Protein 3C38 (pdb70)

Structure (mmCIF, N/CA/C/O back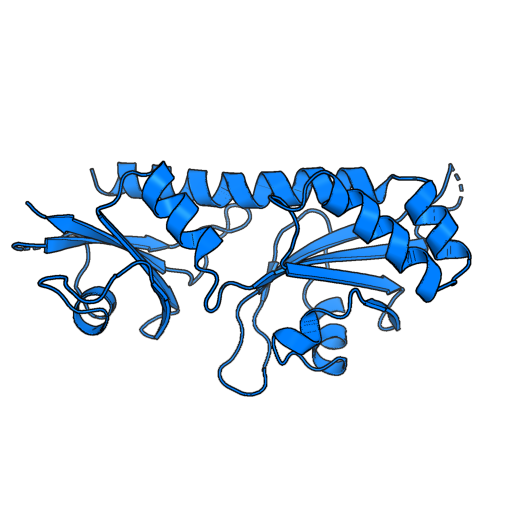bone):
data_3C38
#
_entry.id   3C38
#
_cell.length_a   55.656
_cell.length_b   55.656
_cell.length_c   161.415
_cell.angle_alpha   90.00
_cell.angle_beta   90.00
_cell.angle_gamma   90.00
#
_symmetry.space_group_name_H-M   'P 41 21 2'
#
loop_
_entity.id
_entity.type
_entity.pdbx_description
1 polymer 'Autoinducer 2 sensor kinase/phosphatase luxQ'
2 water water
#
loop_
_atom_site.group_PDB
_atom_site.id
_atom_site.type_symbol
_atom_site.label_atom_id
_atom_site.label_alt_id
_atom_site.label_comp_id
_atom_site.label_asym_id
_atom_site.label_entity_id
_atom_site.label_seq_id
_atom_site.pdbx_PDB_ins_code
_atom_site.Cartn_x
_atom_site.Cartn_y
_atom_site.Cartn_z
_atom_site.occupancy
_atom_site.B_iso_or_equiv
_atom_site.auth_seq_id
_atom_site.auth_comp_id
_atom_site.auth_asym_id
_atom_site.auth_atom_id
_atom_site.pdbx_PDB_model_num
ATOM 1 N N . THR A 1 21 ? -7.766 20.066 -6.297 1.00 71.11 52 THR A N 1
ATOM 2 C CA . THR A 1 21 ? -6.760 20.720 -7.177 1.00 70.86 52 THR A CA 1
ATOM 3 C C . THR A 1 21 ? -6.024 19.718 -8.060 1.00 70.74 52 THR A C 1
ATOM 4 O O . THR A 1 21 ? -5.758 18.583 -7.659 1.00 69.06 52 THR A O 1
ATOM 8 N N . SER A 1 22 ? -5.704 20.162 -9.270 1.00 71.24 53 SER A N 1
ATOM 9 C CA . SER A 1 22 ? -4.995 19.356 -10.253 1.00 71.73 53 SER A CA 1
ATOM 10 C C . SER A 1 22 ? -3.929 18.456 -9.634 1.00 71.79 53 SER A C 1
ATOM 11 O O . SER A 1 22 ? -4.111 17.244 -9.513 1.00 72.34 53 SER A O 1
ATOM 14 N N . VAL A 1 23 ? -2.815 19.066 -9.248 1.00 71.34 54 VAL A N 1
ATOM 15 C CA . VAL A 1 23 ? -1.695 18.344 -8.658 1.00 70.81 54 VAL A CA 1
ATOM 16 C C . VAL A 1 23 ? -2.107 17.461 -7.473 1.00 69.66 54 VAL A C 1
ATOM 17 O O . VAL A 1 23 ? -1.453 16.461 -7.175 1.00 69.57 54 VAL A O 1
ATOM 21 N N . GLN A 1 24 ? -3.199 17.818 -6.810 1.00 67.94 55 GLN A N 1
ATOM 22 C CA . GLN A 1 24 ? -3.654 17.046 -5.663 1.00 66.38 55 GLN A CA 1
ATOM 23 C C . GLN A 1 24 ? -4.354 15.733 -6.032 1.00 63.39 55 GLN A C 1
ATOM 24 O O . GLN A 1 24 ? -4.151 14.716 -5.361 1.00 62.85 55 GLN A O 1
ATOM 30 N N . THR A 1 25 ? -5.179 15.743 -7.079 1.00 59.30 56 THR A N 1
ATOM 31 C CA . THR A 1 25 ? -5.853 14.511 -7.486 1.00 54.86 56 THR A CA 1
ATOM 32 C C . THR A 1 25 ? -4.798 13.670 -8.194 1.00 51.81 56 THR A C 1
ATOM 33 O O . THR A 1 25 ? -4.751 12.450 -8.056 1.00 49.84 56 THR A O 1
ATOM 37 N N . SER A 1 26 ? -3.951 14.354 -8.954 1.00 50.35 57 SER A N 1
ATOM 38 C CA . SER A 1 26 ? -2.876 13.716 -9.702 1.00 49.71 57 SER A CA 1
ATOM 39 C C . SER A 1 26 ? -2.000 12.982 -8.690 1.00 48.25 57 SER A C 1
ATOM 40 O O . SER A 1 26 ? -1.591 11.837 -8.903 1.00 48.27 57 SER A O 1
ATOM 43 N N . SER A 1 27 ? -1.733 13.657 -7.577 1.00 46.53 58 SER A N 1
ATOM 44 C CA . SER A 1 27 ? -0.916 13.103 -6.507 1.00 45.06 58 SER A CA 1
ATOM 45 C C . SER A 1 27 ? -1.595 11.864 -5.943 1.00 42.35 58 SER A C 1
ATOM 46 O O . SER A 1 27 ? -0.953 10.834 -5.720 1.00 41.35 58 SER A O 1
ATOM 49 N N . LEU A 1 28 ? -2.898 11.981 -5.714 1.00 37.78 59 LEU A N 1
ATOM 50 C CA . LEU A 1 28 ? -3.684 10.887 -5.183 1.00 35.92 59 LEU A CA 1
ATOM 51 C C . LEU A 1 28 ? -3.738 9.720 -6.174 1.00 34.47 59 LEU A C 1
ATOM 52 O O . LEU A 1 28 ? -3.554 8.559 -5.797 1.00 34.02 59 LEU A O 1
ATOM 57 N N . ILE A 1 29 ? -3.981 10.031 -7.443 1.00 33.47 60 ILE A N 1
ATOM 58 C CA . ILE A 1 29 ? -4.057 8.998 -8.470 1.00 32.44 60 ILE A CA 1
ATOM 59 C C . ILE A 1 29 ? -2.777 8.170 -8.493 1.00 32.67 60 ILE A C 1
ATOM 60 O O . ILE A 1 29 ? -2.815 6.928 -8.558 1.00 29.49 60 ILE A O 1
ATOM 65 N N . GLN A 1 30 ? -1.649 8.870 -8.410 1.00 33.82 61 GLN A N 1
ATOM 66 C CA . GLN A 1 30 ? -0.338 8.236 -8.405 1.00 34.52 61 GLN A CA 1
ATOM 67 C C . GLN A 1 30 ? -0.176 7.315 -7.199 1.00 35.14 61 GLN A C 1
ATOM 68 O O . GLN A 1 30 ? 0.383 6.221 -7.321 1.00 34.69 61 GLN A O 1
ATOM 74 N N . SER A 1 31 ? -0.665 7.755 -6.042 1.00 33.99 62 SER A N 1
ATOM 75 C CA . SER A 1 31 ? -0.537 6.950 -4.828 1.00 36.63 62 SER A CA 1
ATOM 76 C C . SER A 1 31 ? -1.415 5.714 -4.916 1.00 34.31 62 SER A C 1
ATOM 77 O O . SER A 1 31 ? -1.022 4.628 -4.480 1.00 34.02 62 SER A O 1
ATOM 80 N N . LEU A 1 32 ? -2.609 5.883 -5.475 1.00 34.01 63 LEU A N 1
ATOM 81 C CA . LEU A 1 32 ? -3.504 4.757 -5.633 1.00 31.34 63 LEU A CA 1
ATOM 82 C C . LEU A 1 32 ? -2.827 3.756 -6.568 1.00 29.71 63 LEU A C 1
ATOM 83 O O . LEU A 1 32 ? -2.853 2.551 -6.317 1.00 30.39 63 LEU A O 1
ATOM 88 N N . PHE A 1 33 ? -2.182 4.257 -7.617 1.00 30.40 64 PHE A N 1
ATOM 89 C CA . PHE A 1 33 ? -1.456 3.401 -8.561 1.00 28.82 64 PHE A CA 1
ATOM 90 C C . PHE A 1 33 ? -0.317 2.696 -7.806 1.00 29.14 64 PHE A C 1
ATOM 91 O O . PHE A 1 33 ? -0.188 1.471 -7.854 1.00 29.06 64 PHE A O 1
ATOM 99 N N . ASP A 1 34 ? 0.500 3.471 -7.101 1.00 30.93 65 ASP A N 1
ATOM 100 C CA . ASP A 1 34 ? 1.608 2.909 -6.320 1.00 31.88 65 ASP A CA 1
ATOM 101 C C . ASP A 1 34 ? 1.096 1.830 -5.375 1.00 31.16 65 ASP A C 1
ATOM 102 O O . ASP A 1 34 ? 1.709 0.771 -5.230 1.00 31.55 65 ASP A O 1
ATOM 107 N N . PHE A 1 35 ? -0.031 2.108 -4.732 1.00 30.77 66 PHE A N 1
ATOM 108 C CA . PHE A 1 35 ? -0.610 1.159 -3.795 1.00 31.08 66 PHE A CA 1
ATOM 109 C C . PHE A 1 35 ? -0.819 -0.231 -4.409 1.00 31.66 66 PHE A C 1
ATOM 110 O O . PHE A 1 35 ? -0.468 -1.245 -3.791 1.00 33.70 66 PHE A O 1
ATOM 118 N N . ARG A 1 36 ? -1.382 -0.293 -5.614 1.00 31.04 67 ARG A N 1
ATOM 119 C CA . ARG A 1 36 ? -1.606 -1.589 -6.251 1.00 31.96 67 ARG A CA 1
ATOM 120 C C . ARG A 1 36 ? -0.278 -2.303 -6.559 1.00 30.54 67 ARG A C 1
ATOM 121 O O . ARG A 1 36 ? -0.147 -3.510 -6.347 1.00 30.09 67 ARG A O 1
ATOM 129 N N . LEU A 1 37 ? 0.701 -1.559 -7.063 1.00 29.81 68 LEU A N 1
ATOM 130 C CA . LEU A 1 37 ? 2.007 -2.148 -7.374 1.00 32.96 68 LEU A CA 1
ATOM 131 C C . LEU A 1 37 ? 2.724 -2.653 -6.110 1.00 32.32 68 LEU A C 1
ATOM 132 O O . LEU A 1 37 ? 3.380 -3.705 -6.132 1.00 32.80 68 LEU A O 1
ATOM 137 N N . ALA A 1 38 ? 2.586 -1.905 -5.018 1.00 30.58 69 ALA A N 1
ATOM 138 C CA . ALA A 1 38 ? 3.178 -2.286 -3.743 1.00 30.85 69 ALA A CA 1
ATOM 139 C C . ALA A 1 38 ? 2.592 -3.625 -3.272 1.00 31.30 69 ALA A C 1
ATOM 140 O O . ALA A 1 38 ? 3.324 -4.520 -2.839 1.00 30.80 69 ALA A O 1
ATOM 142 N N . ALA A 1 39 ? 1.275 -3.767 -3.357 1.00 31.01 70 ALA A N 1
ATOM 143 C CA . ALA A 1 39 ? 0.637 -5.011 -2.939 1.00 32.33 70 ALA A CA 1
ATOM 144 C C . ALA A 1 39 ? 1.205 -6.205 -3.713 1.00 32.75 70 ALA A C 1
ATOM 145 O O . ALA A 1 39 ? 1.499 -7.249 -3.132 1.00 33.50 70 ALA A O 1
ATOM 147 N N . LEU A 1 40 ? 1.356 -6.055 -5.026 1.00 32.34 71 LEU A N 1
ATOM 148 C CA . LEU A 1 40 ? 1.878 -7.143 -5.841 1.00 31.83 71 LEU A CA 1
ATOM 149 C C . LEU A 1 40 ? 3.340 -7.431 -5.550 1.00 30.88 71 LEU A C 1
ATOM 150 O O . LEU A 1 40 ? 3.757 -8.584 -5.549 1.00 29.97 71 LEU A O 1
ATOM 155 N N . ARG A 1 41 ? 4.112 -6.379 -5.307 1.00 31.19 72 ARG A N 1
ATOM 156 C CA . ARG A 1 41 ? 5.527 -6.529 -5.000 1.00 33.32 72 ARG A CA 1
ATOM 157 C C . ARG A 1 41 ? 5.700 -7.313 -3.698 1.00 35.00 72 ARG A C 1
ATOM 158 O O . ARG A 1 41 ? 6.466 -8.291 -3.634 1.00 34.29 72 ARG A O 1
ATOM 166 N N . ILE A 1 42 ? 4.978 -6.876 -2.667 1.00 33.88 73 ILE A N 1
ATOM 167 C CA . ILE A 1 42 ? 5.024 -7.509 -1.355 1.00 34.15 73 ILE A CA 1
ATOM 168 C C . ILE A 1 42 ? 4.709 -9.001 -1.435 1.00 34.20 73 ILE A C 1
ATOM 169 O O . ILE A 1 42 ? 5.471 -9.829 -0.938 1.00 35.29 73 ILE A O 1
ATOM 174 N N . HIS A 1 43 ? 3.590 -9.349 -2.056 1.00 34.01 74 HIS A N 1
ATOM 175 C CA . HIS A 1 43 ? 3.234 -10.752 -2.189 1.00 35.68 74 HIS A CA 1
ATOM 176 C C . HIS A 1 43 ? 4.260 -11.505 -3.030 1.00 34.76 74 HIS A C 1
ATOM 177 O O . HIS A 1 43 ? 4.619 -12.633 -2.709 1.00 33.76 74 HIS A O 1
ATOM 184 N N . GLN A 1 44 ? 4.735 -10.874 -4.098 1.00 34.15 75 GLN A N 1
ATOM 185 C CA . GLN A 1 44 ? 5.734 -11.493 -4.962 1.00 35.61 75 GLN A CA 1
ATOM 186 C C . GLN A 1 44 ? 6.999 -11.853 -4.177 1.00 34.87 75 GLN A C 1
ATOM 187 O O . GLN A 1 44 ? 7.415 -13.017 -4.158 1.00 32.30 75 GLN A O 1
ATOM 193 N N . ASP A 1 45 ? 7.597 -10.853 -3.533 1.00 34.45 76 ASP A N 1
ATOM 194 C CA . ASP A 1 45 ? 8.824 -11.050 -2.762 1.00 37.40 76 ASP A CA 1
ATOM 195 C C . ASP A 1 45 ? 8.687 -12.018 -1.591 1.00 39.32 76 ASP A C 1
ATOM 196 O O . ASP A 1 45 ? 9.653 -12.677 -1.189 1.00 39.49 76 ASP A O 1
ATOM 201 N N . SER A 1 46 ? 7.480 -12.102 -1.053 1.00 41.86 77 SER A N 1
ATOM 202 C CA . SER A 1 46 ? 7.199 -12.991 0.059 1.00 43.85 77 SER A CA 1
ATOM 203 C C . SER A 1 46 ? 7.073 -14.423 -0.456 1.00 44.20 77 SER A C 1
ATOM 204 O O . SER A 1 46 ? 7.545 -15.372 0.171 1.00 45.01 77 SER A O 1
ATOM 207 N N . THR A 1 47 ? 6.437 -14.577 -1.608 1.00 44.75 78 THR A N 1
ATOM 208 C CA . THR A 1 47 ? 6.262 -15.894 -2.195 1.00 44.77 78 THR A CA 1
ATOM 209 C C . THR A 1 47 ? 7.577 -16.397 -2.780 1.00 45.64 78 THR A C 1
ATOM 210 O O . THR A 1 47 ? 7.791 -17.600 -2.906 1.00 45.79 78 THR A O 1
ATOM 214 N N . ALA A 1 48 ? 8.459 -15.464 -3.125 1.00 46.05 79 ALA A N 1
ATOM 215 C CA . ALA A 1 48 ? 9.752 -15.805 -3.703 1.00 47.16 79 ALA A CA 1
ATOM 216 C C . ALA A 1 48 ? 10.613 -16.534 -2.678 1.00 49.84 79 ALA A C 1
ATOM 217 O O . ALA A 1 48 ? 11.604 -17.181 -3.033 1.00 49.07 79 ALA A O 1
ATOM 219 N N . LYS A 1 49 ? 10.227 -16.428 -1.408 1.00 51.36 80 LYS A N 1
ATOM 220 C CA . LYS A 1 49 ? 10.964 -17.067 -0.324 1.00 52.08 80 LYS A CA 1
ATOM 221 C C . LYS A 1 49 ? 10.224 -18.248 0.302 1.00 52.91 80 LYS A C 1
ATOM 222 O O . LYS A 1 49 ? 10.596 -18.724 1.372 1.00 54.32 80 LYS A O 1
ATOM 228 N N . ASN A 1 50 ? 9.185 -18.732 -0.363 1.00 53.75 81 ASN A N 1
ATOM 229 C CA . ASN A 1 50 ? 8.431 -19.847 0.181 1.00 56.82 81 ASN A CA 1
ATOM 230 C C . ASN A 1 50 ? 9.057 -21.177 -0.208 1.00 58.79 81 ASN A C 1
ATOM 231 O O . ASN A 1 50 ? 9.024 -21.568 -1.373 1.00 58.53 81 ASN A O 1
ATOM 236 N N . ALA A 1 51 ? 9.622 -21.869 0.778 1.00 60.62 82 ALA A N 1
ATOM 237 C CA . ALA A 1 51 ? 10.254 -23.163 0.555 1.00 61.51 82 ALA A CA 1
ATOM 238 C C . ALA A 1 51 ? 9.412 -24.018 -0.382 1.00 63.03 82 ALA A C 1
ATOM 239 O O . ALA A 1 51 ? 9.931 -24.597 -1.343 1.00 62.51 82 ALA A O 1
ATOM 241 N N . SER A 1 52 ? 8.113 -24.097 -0.101 1.00 64.38 83 SER A N 1
ATOM 242 C CA . SER A 1 52 ? 7.204 -24.878 -0.934 1.00 66.45 83 SER A CA 1
ATOM 243 C C . SER A 1 52 ? 7.473 -24.560 -2.401 1.00 67.20 83 SER A C 1
ATOM 244 O O . SER A 1 52 ? 7.695 -25.459 -3.211 1.00 68.37 83 SER A O 1
ATOM 247 N N . LEU A 1 53 ? 7.458 -23.274 -2.737 1.00 67.37 84 LEU A N 1
ATOM 248 C CA . LEU A 1 53 ? 7.713 -22.860 -4.107 1.00 67.70 84 LEU A CA 1
ATOM 249 C C . LEU A 1 53 ? 9.076 -23.359 -4.557 1.00 68.69 84 LEU A C 1
ATOM 250 O O . LEU A 1 53 ? 9.195 -24.012 -5.591 1.00 68.66 84 LEU A O 1
ATOM 255 N N . ILE A 1 54 ? 10.103 -23.056 -3.771 1.00 70.06 85 ILE A N 1
ATOM 256 C CA . ILE A 1 54 ? 11.458 -23.458 -4.114 1.00 71.66 85 ILE A CA 1
ATOM 257 C C . ILE A 1 54 ? 11.620 -24.955 -4.353 1.00 73.43 85 ILE A C 1
ATOM 258 O O . ILE A 1 54 ? 12.253 -25.358 -5.331 1.00 73.85 85 ILE A O 1
ATOM 263 N N . ASN A 1 55 ? 11.058 -25.790 -3.485 1.00 75.08 86 ASN A N 1
ATOM 264 C CA . ASN A 1 55 ? 11.216 -27.225 -3.690 1.00 77.25 86 ASN A CA 1
ATOM 265 C C . ASN A 1 55 ? 10.321 -27.727 -4.821 1.00 77.76 86 ASN A C 1
ATOM 266 O O . ASN A 1 55 ? 10.755 -28.531 -5.651 1.00 78.49 86 ASN A O 1
ATOM 271 N N . ALA A 1 56 ? 9.081 -27.250 -4.869 1.00 77.70 87 ALA A N 1
ATOM 272 C CA . ALA A 1 56 ? 8.169 -27.667 -5.928 1.00 77.76 87 ALA A CA 1
ATOM 273 C C . ALA A 1 56 ? 8.867 -27.393 -7.249 1.00 77.82 87 ALA A C 1
ATOM 274 O O . ALA A 1 56 ? 8.711 -28.136 -8.220 1.00 78.31 87 ALA A O 1
ATOM 276 N N . LEU A 1 57 ? 9.655 -26.322 -7.261 1.00 77.72 88 LEU A N 1
ATOM 277 C CA . LEU A 1 57 ? 10.396 -25.912 -8.442 1.00 77.77 88 LEU A CA 1
ATOM 278 C C . LEU A 1 57 ? 11.574 -26.828 -8.727 1.00 79.27 88 LEU A C 1
ATOM 279 O O . LEU A 1 57 ? 11.609 -27.478 -9.766 1.00 78.55 88 LEU A O 1
ATOM 284 N N . VAL A 1 58 ? 12.538 -26.868 -7.810 1.00 80.82 89 VAL A N 1
ATOM 285 C CA . VAL A 1 58 ? 13.728 -27.699 -7.983 1.00 82.82 89 VAL A CA 1
ATOM 286 C C . VAL A 1 58 ? 13.406 -29.076 -8.550 1.00 84.92 89 VAL A C 1
ATOM 287 O O . VAL A 1 58 ? 14.215 -29.663 -9.272 1.00 85.70 89 VAL A O 1
ATOM 291 N N . SER A 1 59 ? 12.227 -29.592 -8.211 1.00 86.61 90 SER A N 1
ATOM 292 C CA . SER A 1 59 ? 11.792 -30.897 -8.698 1.00 88.71 90 SER A CA 1
ATOM 293 C C . SER A 1 59 ? 11.538 -30.797 -10.186 1.00 90.31 90 SER A C 1
ATOM 294 O O . SER A 1 59 ? 11.274 -31.797 -10.855 1.00 90.33 90 SER A O 1
ATOM 297 N N . ARG A 1 60 ? 11.593 -29.575 -10.695 1.00 91.69 91 ARG A N 1
ATOM 298 C CA . ARG A 1 60 ? 11.367 -29.353 -12.104 1.00 92.72 91 ARG A CA 1
ATOM 299 C C . ARG A 1 60 ? 10.049 -30.018 -12.488 1.00 94.08 91 ARG A C 1
ATOM 300 O O . ARG A 1 60 ? 9.806 -30.312 -13.659 1.00 94.34 91 ARG A O 1
ATOM 308 N N . ASP A 1 61 ? 9.212 -30.275 -11.484 1.00 95.57 92 ASP A N 1
ATOM 309 C CA . ASP A 1 61 ? 7.910 -30.877 -11.717 1.00 97.17 92 ASP A CA 1
ATOM 310 C C . ASP A 1 61 ? 7.024 -29.700 -12.121 1.00 97.95 92 ASP A C 1
ATOM 311 O O . ASP A 1 61 ? 6.210 -29.207 -11.334 1.00 98.04 92 ASP A O 1
ATOM 316 N N . SER A 1 62 ? 7.248 -29.236 -13.352 1.00 98.16 93 SER A N 1
ATOM 317 C CA . SER A 1 62 ? 6.526 -28.121 -13.957 1.00 97.70 93 SER A CA 1
ATOM 318 C C . SER A 1 62 ? 5.077 -28.107 -13.511 1.00 97.09 93 SER A C 1
ATOM 319 O O . SER A 1 62 ? 4.546 -27.092 -13.059 1.00 97.25 93 SER A O 1
ATOM 322 N N . SER A 1 63 ? 4.449 -29.266 -13.630 1.00 95.86 94 SER A N 1
ATOM 323 C CA . SER A 1 63 ? 3.057 -29.415 -13.275 1.00 94.92 94 SER A CA 1
ATOM 324 C C . SER A 1 63 ? 2.742 -29.347 -11.783 1.00 94.42 94 SER A C 1
ATOM 325 O O . SER A 1 63 ? 1.583 -29.182 -11.412 1.00 94.28 94 SER A O 1
ATOM 328 N N . ARG A 1 64 ? 3.749 -29.467 -10.921 1.00 93.71 95 ARG A N 1
ATOM 329 C CA . ARG A 1 64 ? 3.487 -29.404 -9.484 1.00 93.17 95 ARG A CA 1
ATOM 330 C C . ARG A 1 64 ? 3.367 -27.956 -9.026 1.00 92.29 95 ARG A C 1
ATOM 331 O O . ARG A 1 64 ? 2.573 -27.633 -8.137 1.00 92.34 95 ARG A O 1
ATOM 339 N N . LEU A 1 65 ? 4.173 -27.094 -9.635 1.00 90.81 96 LEU A N 1
ATOM 340 C CA . LEU A 1 65 ? 4.171 -25.673 -9.322 1.00 89.17 96 LEU A CA 1
ATOM 341 C C . LEU A 1 65 ? 2.760 -25.113 -9.504 1.00 88.84 96 LEU A C 1
ATOM 342 O O . LEU A 1 65 ? 2.419 -24.066 -8.952 1.00 88.42 96 LEU A O 1
ATOM 347 N N . ASP A 1 66 ? 1.941 -25.820 -10.276 1.00 88.29 97 ASP A N 1
ATOM 348 C CA . ASP A 1 66 ? 0.580 -25.378 -10.531 1.00 87.58 97 ASP A CA 1
ATOM 349 C C . ASP A 1 66 ? -0.322 -25.295 -9.289 1.00 87.23 97 ASP A C 1
ATOM 350 O O . ASP A 1 66 ? -0.884 -24.228 -9.035 1.00 87.24 97 ASP A O 1
ATOM 355 N N . GLU A 1 67 ? -0.476 -26.369 -8.505 1.00 86.20 98 GLU A N 1
ATOM 356 C CA . GLU A 1 67 ? -1.345 -26.242 -7.326 1.00 85.63 98 GLU A CA 1
ATOM 357 C C . GLU A 1 67 ? -0.816 -25.188 -6.374 1.00 84.45 98 GLU A C 1
ATOM 358 O O . GLU A 1 67 ? -1.590 -24.512 -5.697 1.00 84.19 98 GLU A O 1
ATOM 364 N N . PHE A 1 68 ? 0.504 -25.058 -6.305 1.00 83.55 99 PHE A N 1
ATOM 365 C CA . PHE A 1 68 ? 1.098 -24.087 -5.399 1.00 82.31 99 PHE A CA 1
ATOM 366 C C . PHE A 1 68 ? 0.547 -22.678 -5.587 1.00 81.86 99 PHE A C 1
ATOM 367 O O . PHE A 1 68 ? -0.039 -22.110 -4.664 1.00 82.69 99 PHE A O 1
ATOM 375 N N . PHE A 1 69 ? 0.743 -22.110 -6.773 1.00 80.01 100 PHE A N 1
ATOM 376 C CA . PHE A 1 69 ? 0.262 -20.761 -7.044 1.00 78.96 100 PHE A CA 1
ATOM 377 C C . PHE A 1 69 ? -1.248 -20.679 -6.921 1.00 79.55 100 PHE A C 1
ATOM 378 O O . PHE A 1 69 ? -1.798 -19.628 -6.589 1.00 79.35 100 PHE A O 1
ATOM 386 N N . SER A 1 70 ? -1.917 -21.794 -7.181 1.00 80.38 101 SER A N 1
ATOM 387 C CA . SER A 1 70 ? -3.362 -21.830 -7.071 1.00 81.76 101 SER A CA 1
ATOM 388 C C . SER A 1 70 ? -3.705 -21.622 -5.597 1.00 82.94 101 SER A C 1
ATOM 389 O O . SER A 1 70 ? -4.718 -21.008 -5.261 1.00 82.58 101 SER A O 1
ATOM 392 N N . SER A 1 71 ? -2.839 -22.129 -4.723 1.00 84.42 102 SER A N 1
ATOM 393 C CA . SER A 1 71 ? -3.022 -22.000 -3.280 1.00 86.16 102 SER A CA 1
ATOM 394 C C . SER A 1 71 ? -2.769 -20.572 -2.813 1.00 87.22 102 SER A C 1
ATOM 395 O O . SER A 1 71 ? -3.489 -20.045 -1.964 1.00 87.11 102 SER A O 1
ATOM 398 N N . VAL A 1 72 ? -1.731 -19.955 -3.368 1.00 88.86 103 VAL A N 1
ATOM 399 C CA . VAL A 1 72 ? -1.370 -18.587 -3.020 1.00 90.05 103 VAL A CA 1
ATOM 400 C C . VAL A 1 72 ? -2.528 -17.651 -3.341 1.00 90.91 103 VAL A C 1
ATOM 401 O O . VAL A 1 72 ? -2.901 -16.801 -2.531 1.00 90.73 103 VAL A O 1
ATOM 405 N N . ASP A 1 73 ? -3.093 -17.814 -4.532 1.00 92.21 104 ASP A N 1
ATOM 406 C CA . ASP A 1 73 ? -4.207 -16.985 -4.964 1.00 93.57 104 ASP A CA 1
ATOM 407 C C . ASP A 1 73 ? -5.495 -17.438 -4.294 1.00 94.73 104 ASP A C 1
ATOM 408 O O . ASP A 1 73 ? -6.354 -16.622 -3.975 1.00 95.50 104 ASP A O 1
ATOM 413 N N . GLU A 1 74 ? -5.623 -18.744 -4.083 1.00 95.74 105 GLU A N 1
ATOM 414 C CA . GLU A 1 74 ? -6.801 -19.305 -3.432 1.00 96.79 105 GLU A CA 1
ATOM 415 C C . GLU A 1 74 ? -7.197 -18.438 -2.241 1.00 96.72 105 GLU A C 1
ATOM 416 O O . GLU A 1 74 ? -8.380 -18.216 -1.978 1.00 97.43 105 GLU A O 1
ATOM 422 N N . LEU A 1 75 ? -6.186 -17.945 -1.536 1.00 96.02 106 LEU A N 1
ATOM 423 C CA . LEU A 1 75 ? -6.383 -17.127 -0.350 1.00 95.42 106 LEU A CA 1
ATOM 424 C C . LEU A 1 75 ? -6.288 -15.621 -0.590 1.00 94.87 106 LEU A C 1
ATOM 425 O O . LEU A 1 75 ? -6.485 -14.832 0.336 1.00 94.92 106 LEU A O 1
ATOM 430 N N . GLU A 1 76 ? -5.995 -15.221 -1.825 1.00 93.71 107 GLU A N 1
ATOM 431 C CA . GLU A 1 76 ? -5.863 -13.801 -2.145 1.00 92.32 107 GLU A CA 1
ATOM 432 C C . GLU A 1 76 ? -6.140 -13.443 -3.601 1.00 90.54 107 GLU A C 1
ATOM 433 O O . GLU A 1 76 ? -5.570 -12.484 -4.121 1.00 89.92 107 GLU A O 1
ATOM 439 N N . LEU A 1 77 ? -7.023 -14.205 -4.243 1.00 88.24 108 LEU A N 1
ATOM 440 C CA . LEU A 1 77 ? -7.384 -13.987 -5.645 1.00 85.93 108 LEU A CA 1
ATOM 441 C C . LEU A 1 77 ? -7.461 -12.501 -5.994 1.00 83.37 108 LEU A C 1
ATOM 442 O O . LEU A 1 77 ? -7.095 -12.084 -7.097 1.00 82.74 108 LEU A O 1
ATOM 447 N N . SER A 1 78 ? -7.937 -11.710 -5.040 1.00 79.72 109 SER A N 1
ATOM 448 C CA . SER A 1 78 ? -8.075 -10.271 -5.216 1.00 75.34 109 SER A CA 1
ATOM 449 C C . SER A 1 78 ? -6.779 -9.574 -5.649 1.00 72.05 109 SER A C 1
ATOM 450 O O . SER A 1 78 ? -6.768 -8.810 -6.621 1.00 71.62 109 SER A O 1
ATOM 453 N N . ASN A 1 79 ? -5.687 -9.843 -4.937 1.00 67.49 110 ASN A N 1
ATOM 454 C CA . ASN A 1 79 ? -4.402 -9.215 -5.247 1.00 62.28 110 ASN A CA 1
ATOM 455 C C . ASN A 1 79 ? -3.471 -10.037 -6.134 1.00 56.44 110 ASN A C 1
ATOM 456 O O . ASN A 1 79 ? -2.258 -9.883 -6.056 1.00 55.29 110 ASN A O 1
ATOM 461 N N . ALA A 1 80 ? -4.025 -10.899 -6.978 1.00 49.63 111 ALA A N 1
ATOM 462 C CA . ALA A 1 80 ? -3.194 -11.728 -7.844 1.00 45.80 111 ALA A CA 1
ATOM 463 C C . ALA A 1 80 ? -2.748 -10.979 -9.092 1.00 41.52 111 ALA A C 1
ATOM 464 O O . ALA A 1 80 ? -3.435 -10.069 -9.552 1.00 40.56 111 ALA A O 1
ATOM 466 N N . PRO A 1 81 ? -1.580 -11.348 -9.649 1.00 37.22 112 PRO A N 1
ATOM 467 C CA . PRO A 1 81 ? -1.048 -10.711 -10.863 1.00 35.06 112 PRO A CA 1
ATOM 468 C C . PRO A 1 81 ? -1.854 -11.280 -12.033 1.00 33.19 112 PRO A C 1
ATOM 469 O O . PRO A 1 81 ? -2.563 -12.266 -11.859 1.00 32.50 112 PRO A O 1
ATOM 473 N N . ASP A 1 82 ? -1.763 -10.682 -13.215 1.00 33.09 113 ASP A N 1
ATOM 474 C CA . ASP A 1 82 ? -2.510 -11.217 -14.352 1.00 32.02 113 ASP A CA 1
ATOM 475 C C . ASP A 1 82 ? -1.748 -12.379 -14.967 1.00 32.36 113 ASP A C 1
ATOM 476 O O . ASP A 1 82 ? -2.326 -13.237 -15.633 1.00 32.40 113 ASP A O 1
ATOM 481 N N . LEU A 1 83 ? -0.443 -12.406 -14.740 1.00 31.90 114 LEU A N 1
ATOM 482 C CA . LEU A 1 83 ? 0.373 -13.479 -15.274 1.00 34.79 114 LEU A CA 1
ATOM 483 C C . LEU A 1 83 ? 1.647 -13.699 -14.474 1.00 35.91 114 LEU A C 1
ATOM 484 O O . LEU A 1 83 ? 2.276 -12.754 -13.969 1.00 35.50 114 LEU A O 1
ATOM 489 N N . ARG A 1 84 ? 2.001 -14.972 -14.351 1.00 37.16 115 ARG A N 1
ATOM 490 C CA . ARG A 1 84 ? 3.191 -15.398 -13.635 1.00 39.35 115 ARG A CA 1
ATOM 491 C C . ARG A 1 84 ? 3.928 -16.440 -14.461 1.00 41.69 115 ARG A C 1
ATOM 492 O O . ARG A 1 84 ? 3.312 -17.240 -15.158 1.00 43.41 115 ARG A O 1
ATOM 500 N N . PHE A 1 85 ? 5.250 -16.430 -14.379 1.00 44.20 116 PHE A N 1
ATOM 501 C CA . PHE A 1 85 ? 6.055 -17.436 -15.053 1.00 44.83 116 PHE A CA 1
ATOM 502 C C . PHE A 1 85 ? 7.443 -17.418 -14.418 1.00 46.28 116 PHE A C 1
ATOM 503 O O . PHE A 1 85 ? 7.909 -16.377 -13.946 1.00 45.82 116 PHE A O 1
ATOM 511 N N . ILE A 1 86 ? 8.082 -18.583 -14.371 1.00 48.71 117 ILE A N 1
ATOM 512 C CA . ILE A 1 86 ? 9.406 -18.703 -13.769 1.00 50.89 117 ILE A CA 1
ATOM 513 C C . ILE A 1 86 ? 10.481 -18.932 -14.821 1.00 51.74 117 ILE A C 1
ATOM 514 O O . ILE A 1 86 ? 10.357 -19.814 -15.669 1.00 52.00 117 ILE A O 1
ATOM 519 N N . SER A 1 87 ? 11.531 -18.121 -14.758 1.00 52.95 118 SER A N 1
ATOM 520 C CA . SER A 1 87 ? 12.636 -18.213 -15.699 1.00 53.40 118 SER A CA 1
ATOM 521 C C . SER A 1 87 ? 13.934 -18.715 -15.068 1.00 54.12 118 SER A C 1
ATOM 522 O O . SER A 1 87 ? 14.154 -18.611 -13.863 1.00 54.32 118 SER A O 1
ATOM 525 N N . SER A 1 88 ? 14.786 -19.265 -15.919 1.00 54.60 119 SER A N 1
ATOM 526 C CA . SER A 1 88 ? 16.094 -19.762 -15.538 1.00 54.73 119 SER A CA 1
ATOM 527 C C . SER A 1 88 ? 16.853 -19.519 -16.830 1.00 53.81 119 SER A C 1
ATOM 528 O O . SER A 1 88 ? 16.895 -20.378 -17.711 1.00 51.46 119 SER A O 1
ATOM 531 N N . HIS A 1 89 ? 17.430 -18.327 -16.937 1.00 53.80 120 HIS A N 1
ATOM 532 C CA . HIS A 1 89 ? 18.126 -17.904 -18.143 1.00 56.77 120 HIS A CA 1
ATOM 533 C C . HIS A 1 89 ? 17.016 -17.795 -19.192 1.00 57.32 120 HIS A C 1
ATOM 534 O O . HIS A 1 89 ? 15.834 -17.773 -18.840 1.00 57.49 120 HIS A O 1
ATOM 541 N N . ASP A 1 90 ? 17.373 -17.727 -20.467 1.00 58.39 121 ASP A N 1
ATOM 542 C CA . ASP A 1 90 ? 16.363 -17.596 -21.509 1.00 59.00 121 ASP A CA 1
ATOM 543 C C . ASP A 1 90 ? 15.380 -18.762 -21.547 1.00 59.38 121 ASP A C 1
ATOM 544 O O . ASP A 1 90 ? 14.564 -18.862 -22.463 1.00 59.73 121 ASP A O 1
ATOM 549 N N . ASN A 1 91 ? 15.450 -19.642 -20.558 1.00 58.80 122 ASN A N 1
ATOM 550 C CA . ASN A 1 91 ? 14.551 -20.786 -20.521 1.00 59.98 122 ASN A CA 1
ATOM 551 C C . ASN A 1 91 ? 13.326 -20.436 -19.669 1.00 61.02 122 ASN A C 1
ATOM 552 O O . ASN A 1 91 ? 13.384 -19.538 -18.820 1.00 60.90 122 ASN A O 1
ATOM 557 N N . ILE A 1 92 ? 12.216 -21.126 -19.915 1.00 59.75 123 ILE A N 1
ATOM 558 C CA . ILE A 1 92 ? 10.992 -20.901 -19.157 1.00 59.70 123 ILE A CA 1
ATOM 559 C C . ILE A 1 92 ? 10.608 -22.252 -18.566 1.00 61.03 123 ILE A C 1
ATOM 560 O O . ILE A 1 92 ? 10.113 -23.136 -19.271 1.00 60.83 123 ILE A O 1
ATOM 565 N N . LEU A 1 93 ? 10.855 -22.410 -17.271 1.00 61.38 124 LEU A N 1
ATOM 566 C CA . LEU A 1 93 ? 10.561 -23.655 -16.581 1.00 62.00 124 LEU A CA 1
ATOM 567 C C . LEU A 1 93 ? 9.072 -23.798 -16.339 1.00 62.91 124 LEU A C 1
ATOM 568 O O . LEU A 1 93 ? 8.532 -24.906 -16.394 1.00 64.03 124 LEU A O 1
ATOM 573 N N . TRP A 1 94 ? 8.409 -22.676 -16.070 1.00 62.86 125 TRP A N 1
ATOM 574 C CA . TRP A 1 94 ? 6.979 -22.697 -15.804 1.00 62.19 125 TRP A CA 1
ATOM 575 C C . TRP A 1 94 ? 6.263 -21.436 -16.298 1.00 62.01 125 TRP A C 1
ATO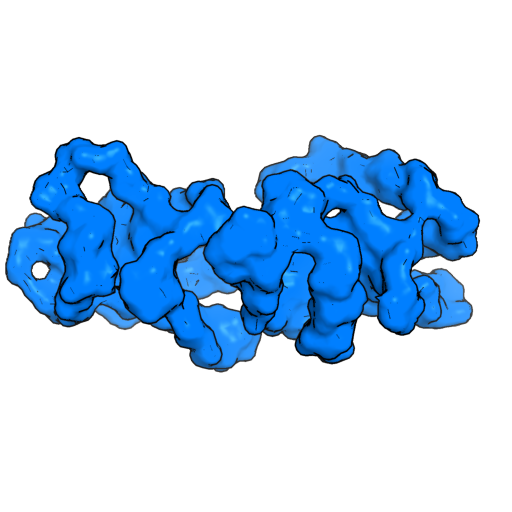M 576 O O . TRP A 1 94 ? 6.877 -20.380 -16.476 1.00 61.14 125 TRP A O 1
ATOM 587 N N . ASP A 1 95 ? 4.954 -21.570 -16.504 1.00 60.54 126 ASP A N 1
ATOM 588 C CA . ASP A 1 95 ? 4.098 -20.494 -16.986 1.00 58.50 126 ASP A CA 1
ATOM 589 C C . ASP A 1 95 ? 2.684 -20.806 -16.502 1.00 56.70 126 ASP A C 1
ATOM 590 O O . ASP A 1 95 ? 2.169 -21.898 -16.764 1.00 56.82 126 ASP A O 1
ATOM 595 N N . ASP A 1 96 ? 2.051 -19.866 -15.800 1.00 52.66 127 ASP A N 1
ATOM 596 C CA . ASP A 1 96 ? 0.698 -20.117 -15.304 1.00 50.18 127 ASP A CA 1
ATOM 597 C C . ASP A 1 96 ? -0.307 -20.268 -16.434 1.00 47.98 127 ASP A C 1
ATOM 598 O O . ASP A 1 96 ? -1.474 -20.560 -16.198 1.00 46.77 127 ASP A O 1
ATOM 603 N N . GLY A 1 97 ? 0.156 -20.059 -17.661 1.00 46.79 128 GLY A N 1
ATOM 604 C CA . GLY A 1 97 ? -0.709 -20.194 -18.819 1.00 46.35 128 GLY A CA 1
ATOM 605 C C . GLY A 1 97 ? -1.695 -19.070 -19.095 1.00 44.99 128 GLY A C 1
ATOM 606 O O . GLY A 1 97 ? -2.561 -19.228 -19.946 1.00 44.77 128 GLY A O 1
ATOM 607 N N . ASN A 1 98 ? -1.580 -17.942 -18.400 1.00 44.18 129 ASN A N 1
ATOM 608 C CA . ASN A 1 98 ? -2.503 -16.832 -18.631 1.00 43.35 129 ASN A CA 1
ATOM 609 C C . ASN A 1 98 ? -2.067 -15.956 -19.797 1.00 42.39 129 ASN A C 1
ATOM 610 O O . ASN A 1 98 ? -2.889 -15.294 -20.434 1.00 41.64 129 ASN A O 1
ATOM 615 N N . ALA A 1 99 ? -0.771 -15.953 -20.082 1.00 42.06 130 ALA A N 1
ATOM 616 C CA . ALA A 1 99 ? -0.260 -15.145 -21.177 1.00 42.63 130 ALA A CA 1
ATOM 617 C C . ALA A 1 99 ? -1.091 -15.405 -22.426 1.00 43.17 130 ALA A C 1
ATOM 618 O O . ALA A 1 99 ? -1.374 -14.496 -23.202 1.00 44.18 130 ALA A O 1
ATOM 620 N N . SER A 1 100 ? -1.485 -16.660 -22.598 1.00 44.75 131 SER A N 1
ATOM 621 C CA . SER A 1 100 ? -2.272 -17.090 -23.744 1.00 45.55 131 SER A CA 1
ATOM 622 C C . SER A 1 100 ? -3.616 -16.374 -23.834 1.00 46.03 131 SER A C 1
ATOM 623 O O . SER A 1 100 ? -4.036 -15.955 -24.913 1.00 43.52 131 SER A O 1
ATOM 626 N N . PHE A 1 101 ? -4.292 -16.240 -22.699 1.00 46.48 132 PHE A N 1
ATOM 627 C CA . PHE A 1 101 ? -5.581 -15.571 -22.678 1.00 46.74 132 PHE A CA 1
ATOM 628 C C . PHE A 1 101 ? -5.437 -14.138 -23.158 1.00 45.78 132 PHE A C 1
ATOM 629 O O . PHE A 1 101 ? -6.400 -13.538 -23.646 1.00 44.40 132 PHE A O 1
ATOM 637 N N . TYR A 1 102 ? -4.237 -13.586 -23.008 1.00 42.84 133 TYR A N 1
ATOM 638 C CA . TYR A 1 102 ? -3.992 -12.220 -23.434 1.00 41.53 133 TYR A CA 1
ATOM 639 C C . TYR A 1 102 ? -3.433 -12.154 -24.847 1.00 41.02 133 TYR A C 1
ATOM 640 O O . TYR A 1 102 ? -3.087 -11.085 -25.333 1.00 40.69 133 TYR A O 1
ATOM 649 N N . GLY A 1 103 ? -3.351 -13.303 -25.505 1.00 42.35 134 GLY A N 1
ATOM 650 C CA . GLY A 1 103 ? -2.839 -13.335 -26.862 1.00 44.08 134 GLY A CA 1
ATOM 651 C C . GLY A 1 103 ? -1.342 -13.117 -26.920 1.00 45.95 134 GLY A C 1
ATOM 652 O O . GLY A 1 103 ? -0.807 -12.700 -27.950 1.00 45.34 134 GLY A O 1
ATOM 653 N N . ILE A 1 104 ? -0.672 -13.381 -25.801 1.00 47.07 135 ILE A N 1
ATOM 654 C CA . ILE A 1 104 ? 0.772 -13.243 -25.715 1.00 48.83 135 ILE A CA 1
ATOM 655 C C . ILE A 1 104 ? 1.373 -14.589 -26.112 1.00 50.87 135 ILE A C 1
ATOM 656 O O . ILE A 1 104 ? 1.025 -15.622 -25.538 1.00 52.12 135 ILE A O 1
ATOM 661 N N . ALA A 1 105 ? 2.260 -14.576 -27.101 1.00 52.13 136 ALA A N 1
ATOM 662 C CA . ALA A 1 105 ? 2.884 -15.806 -27.574 1.00 53.40 136 ALA A CA 1
ATOM 663 C C . ALA A 1 105 ? 4.039 -16.215 -26.681 1.00 53.75 136 ALA A C 1
ATOM 664 O O . ALA A 1 105 ? 4.864 -15.391 -26.296 1.00 53.83 136 ALA A O 1
ATOM 666 N N . GLN A 1 106 ? 4.097 -17.501 -26.365 1.00 55.35 137 GLN A N 1
ATOM 667 C CA . GLN A 1 106 ? 5.146 -18.040 -25.511 1.00 56.66 137 GLN A CA 1
ATOM 668 C C . GLN A 1 106 ? 6.532 -17.454 -25.834 1.00 56.09 137 GLN A C 1
ATOM 669 O O . GLN A 1 106 ? 7.342 -17.230 -24.936 1.00 56.65 137 GLN A O 1
ATOM 675 N N . GLN A 1 107 ? 6.792 -17.188 -27.110 1.00 54.69 138 GLN A N 1
ATOM 676 C CA . GLN A 1 107 ? 8.086 -16.653 -27.527 1.00 54.93 138 GLN A CA 1
ATOM 677 C C . GLN A 1 107 ? 8.292 -15.201 -27.124 1.00 53.51 138 GLN A C 1
ATOM 678 O O . GLN A 1 107 ? 9.419 -14.777 -26.873 1.00 53.73 138 GLN A O 1
ATOM 684 N N . GLU A 1 108 ? 7.211 -14.428 -27.084 1.00 51.97 139 GLU A N 1
ATOM 685 C CA . GLU A 1 108 ? 7.307 -13.026 -26.686 1.00 49.65 139 GLU A CA 1
ATOM 686 C C . GLU A 1 108 ? 7.618 -12.969 -25.194 1.00 47.70 139 GLU A C 1
ATOM 687 O O . GLU A 1 108 ? 8.287 -12.054 -24.714 1.00 45.23 139 GLU A O 1
ATOM 693 N N . LEU A 1 109 ? 7.125 -13.969 -24.470 1.00 45.81 140 LEU A N 1
ATOM 694 C CA . LEU A 1 109 ? 7.347 -14.065 -23.040 1.00 44.69 140 LEU A CA 1
ATOM 695 C C . LEU A 1 109 ? 8.853 -14.217 -22.802 1.00 44.61 140 LEU A C 1
ATOM 696 O O . LEU A 1 109 ? 9.401 -13.657 -21.856 1.00 44.62 140 LEU A O 1
ATOM 701 N N . ASN A 1 110 ? 9.517 -14.965 -23.684 1.00 45.47 141 ASN A N 1
ATOM 702 C CA . ASN A 1 110 ? 10.960 -15.190 -23.589 1.00 45.34 141 ASN A CA 1
ATOM 703 C C . ASN A 1 110 ? 11.717 -13.894 -23.771 1.00 43.58 141 ASN A C 1
ATOM 704 O O . ASN A 1 110 ? 12.744 -13.658 -23.132 1.00 43.62 141 ASN A O 1
ATOM 709 N N . LYS A 1 111 ? 11.204 -13.053 -24.656 1.00 43.63 142 LYS A N 1
ATOM 710 C CA . LYS A 1 111 ? 11.826 -11.769 -24.937 1.00 43.60 142 L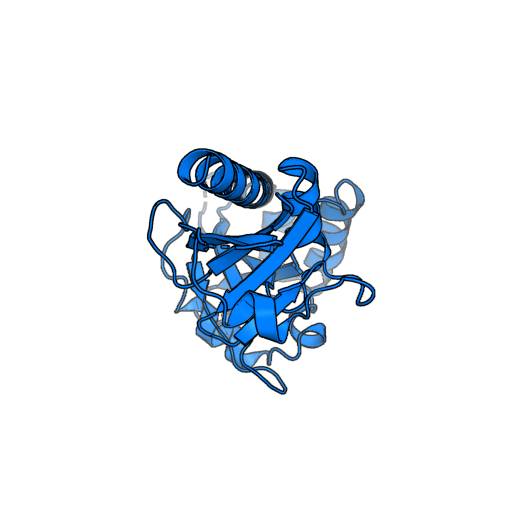YS A CA 1
ATOM 711 C C . LYS A 1 111 ? 11.727 -10.822 -23.739 1.00 43.98 142 LYS A C 1
ATOM 712 O O . LYS A 1 111 ? 12.577 -9.940 -23.553 1.00 43.59 142 LYS A O 1
ATOM 718 N N . LEU A 1 112 ? 10.688 -11.015 -22.926 1.00 44.35 143 LEU A N 1
ATOM 719 C CA . LEU A 1 112 ? 10.468 -10.191 -21.742 1.00 45.91 143 LEU A CA 1
ATOM 720 C C . LEU A 1 112 ? 11.515 -10.499 -20.684 1.00 46.49 143 LEU A C 1
ATOM 721 O O . LEU A 1 112 ? 11.898 -9.623 -19.913 1.00 45.82 143 LEU A O 1
ATOM 726 N N . ILE A 1 113 ? 11.968 -11.751 -20.655 1.00 47.24 144 ILE A N 1
ATOM 727 C CA . ILE A 1 113 ? 12.988 -12.191 -19.709 1.00 48.73 144 ILE A CA 1
ATOM 728 C C . ILE A 1 113 ? 14.141 -11.200 -19.739 1.00 47.22 144 ILE A C 1
ATOM 729 O O . ILE A 1 113 ? 14.599 -10.723 -18.711 1.00 47.80 144 ILE A O 1
ATOM 734 N N . ARG A 1 114 ? 14.610 -10.905 -20.939 1.00 47.52 145 ARG A N 1
ATOM 735 C CA . ARG A 1 114 ? 15.717 -9.979 -21.126 1.00 49.01 145 ARG A CA 1
ATOM 736 C C . ARG A 1 114 ? 15.325 -8.555 -20.775 1.00 49.54 145 ARG A C 1
ATOM 737 O O . ARG A 1 114 ? 16.053 -7.854 -20.073 1.00 50.03 145 ARG A O 1
ATOM 745 N N A ARG A 1 115 ? 14.163 -8.138 -21.272 0.50 50.35 146 ARG A N 1
ATOM 746 N N B ARG A 1 115 ? 14.165 -8.137 -21.275 0.50 49.30 146 ARG A N 1
ATOM 747 C CA A ARG A 1 115 ? 13.646 -6.792 -21.045 0.50 50.67 146 ARG A CA 1
ATOM 748 C CA B ARG A 1 115 ? 13.639 -6.790 -21.059 0.50 48.80 146 ARG A CA 1
ATOM 749 C C A ARG A 1 115 ? 13.677 -6.378 -19.580 0.50 50.93 146 ARG A C 1
ATOM 750 C C B ARG A 1 115 ? 13.672 -6.377 -19.586 0.50 49.78 146 ARG A C 1
ATOM 751 O O A ARG A 1 115 ? 14.121 -5.282 -19.245 0.50 51.21 146 ARG A O 1
ATOM 752 O O B ARG A 1 115 ? 14.119 -5.281 -19.252 0.50 50.21 146 ARG A O 1
ATOM 767 N N . VAL A 1 116 ? 13.195 -7.254 -18.709 1.00 50.67 147 VAL A N 1
ATOM 768 C CA . VAL A 1 116 ? 13.176 -6.971 -17.282 1.00 51.54 147 VAL A CA 1
ATOM 769 C C . VAL A 1 116 ? 14.468 -7.539 -16.689 1.00 52.08 147 VAL A C 1
ATOM 770 O O . VAL A 1 116 ? 14.457 -8.541 -15.984 1.00 51.72 147 VAL A O 1
ATOM 774 N N . ALA A 1 117 ? 15.579 -6.874 -16.996 1.00 53.16 148 ALA A N 1
ATOM 775 C CA . ALA A 1 117 ? 16.910 -7.285 -16.562 1.00 53.65 148 ALA A CA 1
ATOM 776 C C . ALA A 1 117 ? 17.131 -7.368 -15.065 1.00 54.73 148 ALA A C 1
ATOM 777 O O . ALA A 1 117 ? 17.529 -8.413 -14.553 1.00 55.87 148 ALA A O 1
ATOM 779 N N . ILE A 1 118 ? 16.873 -6.272 -14.359 1.00 54.77 149 ILE A N 1
ATOM 780 C CA . ILE A 1 118 ? 17.087 -6.229 -12.916 1.00 55.66 149 ILE A CA 1
ATOM 781 C C . ILE A 1 118 ? 15.898 -6.612 -12.029 1.00 55.80 149 ILE A C 1
ATOM 782 O O . ILE A 1 118 ? 14.745 -6.594 -12.464 1.00 55.29 149 ILE A O 1
ATOM 787 N N . SER A 1 119 ? 16.198 -6.946 -10.774 1.00 54.84 150 SER A N 1
ATOM 788 C CA . SER A 1 119 ? 15.180 -7.347 -9.800 1.00 53.91 150 SER A CA 1
ATOM 789 C C . SER A 1 119 ? 14.761 -6.184 -8.898 1.00 53.73 150 SER A C 1
ATOM 790 O O . SER A 1 119 ? 15.449 -5.158 -8.825 1.00 54.97 150 SER A O 1
ATOM 793 N N . GLY A 1 120 ? 13.631 -6.351 -8.214 1.00 51.50 151 GLY A N 1
ATOM 794 C CA . GLY A 1 120 ? 13.165 -5.327 -7.295 1.00 49.07 151 GLY A CA 1
ATOM 795 C C . GLY A 1 120 ? 12.622 -4.048 -7.901 1.00 48.51 151 GLY A C 1
ATOM 796 O O . GLY A 1 120 ? 12.361 -3.085 -7.175 1.00 48.12 151 GLY A O 1
ATOM 797 N N . ASN A 1 121 ? 12.456 -4.023 -9.223 1.00 47.17 152 ASN A N 1
ATOM 798 C CA . ASN A 1 121 ? 11.920 -2.844 -9.905 1.00 44.01 152 ASN A CA 1
ATOM 799 C C . ASN A 1 121 ? 10.880 -3.212 -10.952 1.00 40.61 152 ASN A C 1
ATOM 800 O O . ASN A 1 121 ? 11.061 -4.149 -11.727 1.00 38.61 152 ASN A O 1
ATOM 805 N N . TRP A 1 122 ? 9.784 -2.468 -10.954 1.00 38.76 153 TRP A N 1
ATOM 806 C CA . TRP A 1 122 ? 8.714 -2.684 -11.913 1.00 37.31 153 TRP A CA 1
ATOM 807 C C . TRP A 1 122 ? 9.195 -2.168 -13.265 1.00 37.60 153 TRP A C 1
ATOM 808 O O . TRP A 1 122 ? 9.909 -1.165 -13.330 1.00 35.75 153 TRP A O 1
ATOM 819 N N . HIS A 1 123 ? 8.816 -2.859 -14.335 1.00 36.51 154 HIS A N 1
ATOM 820 C CA . HIS A 1 123 ? 9.207 -2.462 -15.681 1.00 37.11 154 HIS A CA 1
ATOM 821 C C . HIS A 1 123 ? 7.974 -2.323 -16.561 1.00 36.78 154 HIS A C 1
ATOM 822 O O . HIS A 1 123 ? 7.157 -3.243 -16.644 1.00 34.04 154 HIS A O 1
ATOM 829 N N . LEU A 1 124 ? 7.845 -1.168 -17.211 1.00 36.76 155 LEU A N 1
ATOM 830 C CA . LEU A 1 124 ? 6.737 -0.918 -18.118 1.00 34.89 155 LEU A CA 1
ATOM 831 C C . LEU A 1 124 ? 7.219 -1.410 -19.473 1.00 36.23 155 LEU A C 1
ATOM 832 O O . LEU A 1 124 ? 8.119 -0.824 -20.071 1.00 37.05 155 LEU A O 1
ATOM 837 N N . VAL A 1 125 ? 6.641 -2.509 -19.938 1.00 36.17 156 VAL A N 1
ATOM 838 C CA . VAL A 1 125 ? 7.024 -3.097 -21.212 1.00 36.89 156 VAL A CA 1
ATOM 839 C C . VAL A 1 125 ? 5.786 -3.354 -22.070 1.00 37.97 156 VAL A C 1
ATOM 840 O O . VAL A 1 125 ? 4.670 -3.410 -21.562 1.00 37.28 156 VAL A O 1
ATOM 844 N N A GLN A 1 126 ? 5.990 -3.506 -23.372 0.50 38.28 157 GLN A N 1
ATOM 845 N N B GLN A 1 126 ? 5.978 -3.455 -23.378 0.50 38.68 157 GLN A N 1
ATOM 846 C CA A GLN A 1 126 ? 4.887 -3.723 -24.301 0.50 38.83 157 GLN A CA 1
ATOM 847 C CA B GLN A 1 126 ? 4.854 -3.734 -24.259 0.50 39.49 157 GLN A CA 1
ATOM 848 C C A GLN A 1 126 ? 5.212 -4.929 -25.154 0.50 39.53 157 GLN A C 1
ATOM 849 C C B GLN A 1 126 ? 5.203 -4.911 -25.157 0.50 39.93 157 GLN A C 1
ATOM 850 O O A GLN A 1 126 ? 6.345 -5.089 -25.579 0.50 39.59 157 GLN A O 1
ATOM 851 O O B GLN A 1 126 ? 6.345 -5.055 -25.583 0.50 39.94 157 GLN A O 1
ATOM 862 N N . THR A 1 127 ? 4.224 -5.768 -25.417 1.00 40.95 158 THR A N 1
ATOM 863 C CA . THR A 1 127 ? 4.449 -6.940 -26.237 1.00 43.40 158 THR A CA 1
ATOM 864 C C . THR A 1 127 ? 3.386 -7.081 -27.311 1.00 46.59 158 THR A C 1
ATOM 865 O O . THR A 1 127 ? 2.240 -6.669 -27.122 1.00 45.59 158 THR A O 1
ATOM 869 N N . PRO A 1 128 ? 3.762 -7.647 -28.471 1.00 49.49 159 PRO A N 1
ATOM 870 C CA . PRO A 1 128 ? 2.798 -7.833 -29.558 1.00 50.82 159 PRO A CA 1
ATOM 871 C C . PRO A 1 128 ? 1.838 -8.926 -29.131 1.00 52.72 159 PRO A C 1
ATOM 872 O O . PRO A 1 128 ? 2.243 -9.909 -28.512 1.00 53.80 159 PRO A O 1
ATOM 876 N N . SER A 1 129 ? 0.565 -8.749 -29.444 1.00 55.26 160 SER A N 1
ATOM 877 C CA . SER A 1 129 ? -0.437 -9.738 -29.088 1.00 58.15 160 SER A CA 1
ATOM 878 C C . SER A 1 129 ? -1.077 -10.179 -30.393 1.00 60.77 160 SER A C 1
ATOM 879 O O . SER A 1 129 ? -0.468 -10.045 -31.452 1.00 61.97 160 SER A O 1
ATOM 882 N N . GLU A 1 130 ? -2.292 -10.709 -30.326 1.00 62.85 161 GLU A N 1
ATOM 883 C CA . GLU A 1 130 ? -2.988 -11.132 -31.533 1.00 65.21 161 GLU A CA 1
ATOM 884 C C . GLU 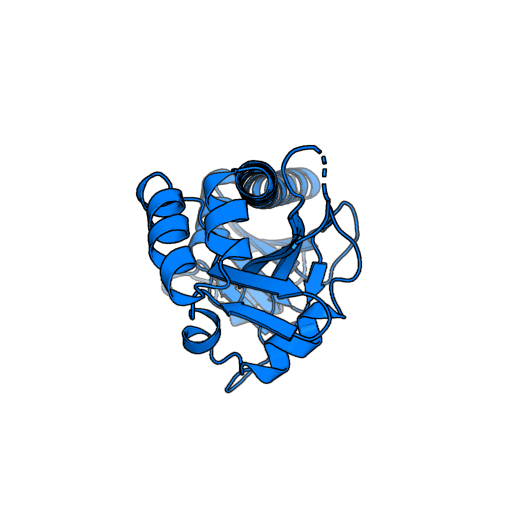A 1 130 ? -3.661 -9.894 -32.111 1.00 64.79 161 GLU A C 1
ATOM 885 O O . GLU A 1 130 ? -4.599 -9.974 -32.902 1.00 65.04 161 GLU A O 1
ATOM 891 N N . GLY A 1 131 ? -3.161 -8.741 -31.689 1.00 65.30 162 GLY A N 1
ATOM 892 C CA . GLY A 1 131 ? -3.691 -7.480 -32.160 1.00 64.59 162 GLY A CA 1
ATOM 893 C C . GLY A 1 131 ? -2.799 -6.342 -31.708 1.00 63.16 162 GLY A C 1
ATOM 894 O O . GLY A 1 131 ? -1.571 -6.436 -31.769 1.00 63.63 162 GLY A O 1
ATOM 895 N N . LYS A 1 132 ? -3.424 -5.265 -31.248 1.00 61.22 163 LYS A N 1
ATOM 896 C CA . LYS A 1 132 ? -2.690 -4.110 -30.767 1.00 59.37 163 LYS A CA 1
ATOM 897 C C . LYS A 1 132 ? -1.666 -4.553 -29.723 1.00 56.99 163 LYS A C 1
ATOM 898 O O . LYS A 1 132 ? -1.812 -5.609 -29.101 1.00 57.27 163 LYS A O 1
ATOM 904 N N . SER A 1 133 ? -0.631 -3.746 -29.530 1.00 52.58 164 SER A N 1
ATOM 905 C CA . SER A 1 133 ? 0.397 -4.080 -28.561 1.00 48.67 164 SER A CA 1
ATOM 906 C C . SER A 1 133 ? -0.164 -3.986 -27.146 1.00 45.18 164 SER A C 1
ATOM 907 O O . SER A 1 133 ? -0.875 -3.043 -26.803 1.00 45.86 164 SER A O 1
ATOM 910 N N . VAL A 1 134 ? 0.160 -4.986 -26.338 1.00 39.59 165 VAL A N 1
ATOM 911 C CA . VAL A 1 134 ? -0.280 -5.060 -24.956 1.00 36.46 165 VAL A CA 1
ATOM 912 C C . VAL A 1 134 ? 0.746 -4.416 -24.018 1.00 34.33 165 VAL A C 1
ATOM 913 O O . VAL A 1 134 ? 1.941 -4.724 -24.089 1.00 31.71 165 VAL A O 1
ATOM 917 N N . HIS A 1 135 ? 0.281 -3.515 -23.157 1.00 30.69 166 HIS A N 1
ATOM 918 C CA . HIS A 1 135 ? 1.150 -2.843 -22.188 1.00 30.68 166 HIS A CA 1
ATOM 919 C C . HIS A 1 135 ? 1.118 -3.608 -20.853 1.00 30.24 166 HIS A C 1
ATOM 920 O O . HIS A 1 135 ? 0.052 -3.901 -20.303 1.00 29.46 166 HIS A O 1
ATOM 927 N N . ILE A 1 136 ? 2.301 -3.937 -20.342 1.00 30.11 167 ILE A N 1
ATOM 928 C CA . ILE A 1 136 ? 2.418 -4.728 -19.127 1.00 28.29 167 ILE A CA 1
ATOM 929 C C . ILE A 1 136 ? 3.412 -4.175 -18.128 1.00 30.72 167 ILE A C 1
ATOM 930 O O . ILE A 1 136 ? 4.470 -3.687 -18.508 1.00 29.73 167 ILE A O 1
ATOM 935 N N . LEU A 1 137 ? 3.058 -4.243 -16.846 1.00 31.38 168 LEU A N 1
ATOM 936 C CA . LEU A 1 137 ? 3.957 -3.813 -15.778 1.00 31.72 168 LEU A CA 1
ATOM 937 C C . LEU A 1 137 ? 4.500 -5.142 -15.253 1.00 33.44 168 LEU A C 1
ATOM 938 O O . LEU A 1 137 ? 3.739 -6.003 -14.805 1.00 30.24 168 LEU A O 1
ATOM 943 N N . MET A 1 138 ? 5.810 -5.333 -15.357 1.00 33.55 169 MET A N 1
ATOM 944 C CA . MET A 1 138 ? 6.398 -6.575 -14.904 1.00 35.38 169 MET A CA 1
ATOM 945 C C . MET A 1 138 ? 7.464 -6.368 -13.859 1.00 34.04 169 MET A C 1
ATOM 946 O O . MET A 1 138 ? 8.087 -5.309 -13.788 1.00 33.63 169 MET A O 1
ATOM 951 N N . ARG A 1 139 ? 7.669 -7.399 -13.051 1.00 32.72 170 ARG A N 1
ATOM 952 C CA . ARG A 1 139 ? 8.667 -7.349 -11.998 1.00 34.06 170 ARG A CA 1
ATOM 953 C C . ARG A 1 139 ? 9.229 -8.745 -11.764 1.00 33.08 170 ARG A C 1
ATOM 954 O O . ARG A 1 139 ? 8.503 -9.740 -11.811 1.00 30.38 170 ARG A O 1
ATOM 962 N N . ARG A 1 140 ? 10.537 -8.803 -11.527 1.00 36.23 171 ARG A N 1
ATOM 963 C CA . ARG A 1 140 ? 11.239 -10.069 -11.303 1.00 37.95 171 ARG A CA 1
ATOM 964 C C . ARG A 1 140 ? 11.707 -10.225 -9.848 1.00 37.12 171 ARG A C 1
ATOM 965 O O . ARG A 1 140 ? 12.169 -9.272 -9.225 1.00 36.64 171 ARG A O 1
ATOM 973 N N . SER A 1 141 ? 11.594 -11.431 -9.310 1.00 38.98 172 SER A N 1
ATOM 974 C CA . SER A 1 141 ? 12.050 -11.683 -7.950 1.00 41.93 172 SER A CA 1
ATOM 975 C C . SER A 1 141 ? 12.866 -12.978 -7.904 1.00 42.57 172 SER A C 1
ATOM 976 O O . SER A 1 141 ? 12.382 -14.050 -8.267 1.00 42.00 172 SER A O 1
ATOM 979 N N . SER A 1 142 ? 14.108 -12.867 -7.450 1.00 44.56 173 SER A N 1
ATOM 980 C CA . SER A 1 142 ? 15.010 -14.015 -7.366 1.00 48.00 173 SER A CA 1
ATOM 981 C C . SER A 1 142 ? 14.442 -15.162 -6.544 1.00 50.34 173 SER A C 1
ATOM 982 O O . SER A 1 142 ? 13.821 -14.946 -5.509 1.00 51.80 173 SER A O 1
ATOM 985 N N . LEU A 1 143 ? 14.648 -16.385 -7.019 1.00 53.63 174 LEU A N 1
ATOM 986 C CA . LEU A 1 143 ? 14.185 -17.579 -6.315 1.00 56.37 174 LEU A CA 1
ATOM 987 C C . LEU A 1 143 ? 15.435 -18.287 -5.814 1.00 60.21 174 LEU A C 1
ATOM 988 O O . LEU A 1 143 ? 16.097 -19.007 -6.563 1.00 60.20 174 LEU A O 1
ATOM 993 N N . ILE A 1 144 ? 15.762 -18.064 -4.547 1.00 63.88 175 ILE A N 1
ATOM 994 C CA . ILE A 1 144 ? 16.942 -18.662 -3.941 1.00 67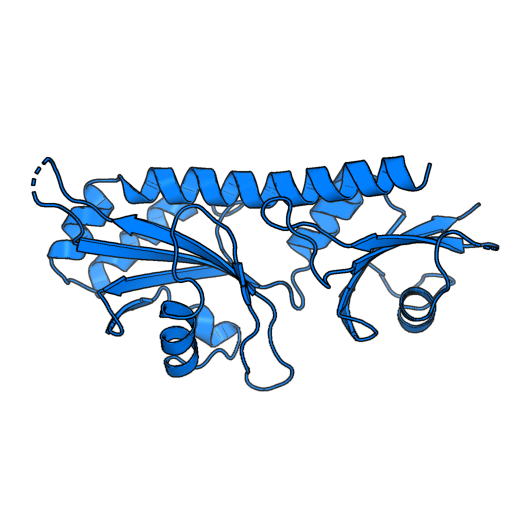.51 175 ILE A CA 1
ATOM 995 C C . ILE A 1 144 ? 16.569 -19.890 -3.121 1.00 70.81 175 ILE A C 1
ATOM 996 O O . ILE A 1 144 ? 15.399 -20.107 -2.810 1.00 72.74 175 ILE A O 1
ATOM 1001 N N . GLU A 1 145 ? 17.552 -20.707 -2.774 1.00 74.44 176 GLU A N 1
ATOM 1002 C CA . GLU A 1 145 ? 17.239 -21.908 -2.022 1.00 78.09 176 GLU A CA 1
ATOM 1003 C C . GLU A 1 145 ? 17.836 -21.944 -0.621 1.00 78.86 176 GLU A C 1
ATOM 1004 O O . GLU A 1 145 ? 18.876 -21.336 -0.357 1.00 79.30 176 GLU A O 1
ATOM 1010 N N . ALA A 1 146 ? 17.159 -22.667 0.267 1.00 79.47 177 ALA A N 1
ATOM 1011 C CA . ALA A 1 146 ? 17.567 -22.807 1.661 1.00 79.15 177 ALA A CA 1
ATOM 1012 C C . ALA A 1 146 ? 19.072 -22.719 1.916 1.00 78.74 177 ALA A C 1
ATOM 1013 O O . ALA A 1 146 ? 19.836 -23.617 1.548 1.00 77.67 177 ALA A O 1
ATOM 1015 N N . GLY A 1 147 ? 19.473 -21.620 2.552 1.00 78.98 178 GLY A N 1
ATOM 1016 C CA . GLY A 1 147 ? 20.866 -21.382 2.897 1.00 79.48 178 GLY A CA 1
ATOM 1017 C C . GLY A 1 147 ? 21.909 -21.908 1.930 1.00 79.80 178 GLY A C 1
ATOM 1018 O O . GLY A 1 147 ? 23.105 -21.659 2.105 1.00 79.70 178 GLY A O 1
ATOM 1019 N N . GLY A 1 149 ? 22.663 -23.428 -0.890 1.00 72.20 180 GLY A N 1
ATOM 1020 C CA . GLY A 1 149 ? 22.590 -23.158 -2.315 1.00 73.04 180 GLY A CA 1
ATOM 1021 C C . GLY A 1 149 ? 22.015 -21.778 -2.567 1.00 72.79 180 GLY A C 1
ATOM 1022 O O . GLY A 1 149 ? 21.802 -21.025 -1.617 1.00 73.29 180 GLY A O 1
ATOM 1023 N N . GLN A 1 150 ? 21.760 -21.437 -3.830 1.00 72.02 181 GLN A N 1
ATOM 1024 C CA . GLN A 1 150 ? 21.200 -20.123 -4.156 1.00 70.75 181 GLN A CA 1
ATOM 1025 C C . GLN A 1 150 ? 20.212 -20.106 -5.348 1.00 68.21 181 GLN A C 1
ATOM 1026 O O . GLN A 1 150 ? 19.435 -21.052 -5.518 1.00 68.40 181 GLN A O 1
ATOM 1032 N N . VAL A 1 151 ? 20.244 -19.053 -6.171 1.00 64.79 182 VAL A N 1
ATOM 1033 C CA . VAL A 1 151 ? 19.294 -18.910 -7.287 1.00 61.09 182 VAL A CA 1
ATOM 1034 C C . VAL A 1 151 ? 18.904 -20.129 -8.114 1.00 59.05 182 VAL A C 1
ATOM 1035 O O . VAL A 1 151 ? 19.688 -20.638 -8.904 1.00 60.57 182 VAL A O 1
ATOM 1039 N N . VAL A 1 152 ? 17.664 -20.569 -7.941 1.00 57.87 183 VAL A N 1
ATOM 1040 C CA . VAL A 1 152 ? 17.124 -21.706 -8.674 1.00 56.23 183 VAL A CA 1
ATOM 1041 C C . VAL A 1 152 ? 16.333 -21.174 -9.869 1.00 54.90 183 VAL A C 1
ATOM 1042 O O . VAL A 1 152 ? 15.932 -21.931 -10.754 1.00 53.29 183 VAL A O 1
ATOM 1046 N N . GLY A 1 153 ? 16.117 -19.862 -9.882 1.00 53.64 184 GLY A N 1
ATOM 1047 C CA . GLY A 1 153 ? 15.373 -19.241 -10.961 1.00 52.21 184 GLY A CA 1
ATOM 1048 C C . GLY A 1 153 ? 14.844 -17.864 -10.599 1.00 51.05 184 GLY A C 1
ATOM 1049 O O . GLY A 1 153 ? 15.297 -17.230 -9.642 1.00 51.19 184 GLY A O 1
ATOM 1050 N N . TYR A 1 154 ? 13.878 -17.397 -11.378 1.00 48.89 185 TYR A N 1
ATOM 1051 C CA . TYR A 1 154 ? 13.278 -16.096 -11.158 1.00 45.50 185 TYR A CA 1
ATOM 1052 C C . TYR A 1 154 ? 11.780 -16.180 -11.388 1.00 44.65 185 TYR A C 1
ATOM 1053 O O . TYR A 1 154 ? 11.310 -16.881 -12.295 1.00 42.75 185 TYR A O 1
ATOM 1062 N N . LEU A 1 155 ? 11.031 -15.489 -10.535 1.00 42.48 186 LEU A N 1
ATOM 1063 C CA . LEU A 1 155 ? 9.585 -15.451 -10.653 1.00 39.92 186 LEU A CA 1
ATOM 1064 C C . LEU A 1 155 ? 9.233 -14.089 -11.238 1.00 39.02 186 LEU A C 1
ATOM 1065 O O . LEU A 1 155 ? 9.639 -13.035 -10.723 1.00 38.05 186 LEU A O 1
ATOM 1070 N N . TYR A 1 156 ? 8.503 -14.124 -12.344 1.00 36.36 187 TYR A N 1
ATOM 1071 C CA . TYR A 1 156 ? 8.079 -12.909 -13.012 1.00 33.89 187 TYR A CA 1
ATOM 1072 C C . TYR A 1 156 ? 6.574 -12.789 -12.838 1.00 32.79 187 TYR A C 1
ATOM 1073 O O . TYR A 1 156 ? 5.842 -13.765 -13.015 1.00 32.26 187 TYR A O 1
ATOM 1082 N N . VAL A 1 157 ? 6.119 -11.598 -12.470 1.00 31.22 188 VAL A N 1
ATOM 1083 C CA . VAL A 1 157 ? 4.693 -11.342 -12.319 1.00 30.62 188 VAL A CA 1
ATOM 1084 C C . VAL A 1 157 ? 4.384 -10.122 -13.167 1.00 29.95 188 VAL A C 1
ATOM 1085 O O . VAL A 1 157 ? 5.199 -9.194 -13.273 1.00 28.48 188 VAL A O 1
ATOM 1089 N N . GLY A 1 158 ? 3.212 -10.121 -13.783 1.00 29.91 189 GLY A N 1
ATOM 1090 C CA . GLY A 1 158 ? 2.851 -8.985 -14.605 1.00 28.44 189 GLY A CA 1
ATOM 1091 C C . GLY A 1 158 ? 1.403 -8.572 -14.452 1.00 27.63 189 GLY A C 1
ATOM 1092 O O . GLY A 1 158 ? 0.555 -9.387 -14.064 1.00 25.88 189 GLY A O 1
ATOM 1093 N N . ILE A 1 159 ? 1.147 -7.296 -14.737 1.00 27.05 190 ILE A N 1
ATOM 1094 C CA . ILE A 1 159 ? -0.187 -6.707 -14.711 1.00 26.87 190 ILE A CA 1
ATOM 1095 C C . ILE A 1 159 ? -0.434 -6.195 -16.119 1.00 26.45 190 ILE A C 1
ATOM 1096 O O . ILE A 1 159 ? 0.322 -5.356 -16.607 1.00 23.94 190 ILE A O 1
ATOM 1101 N N . VAL A 1 160 ? -1.476 -6.692 -16.778 1.00 26.22 191 VAL A N 1
ATOM 1102 C CA . VAL A 1 160 ? -1.787 -6.228 -18.125 1.00 23.92 191 VAL A CA 1
ATOM 1103 C C . VAL A 1 160 ? -2.701 -5.016 -18.015 1.00 23.86 191 VAL A C 1
ATOM 1104 O O . VAL A 1 160 ? -3.782 -5.094 -17.425 1.00 23.00 191 VAL A O 1
ATOM 1108 N N . LEU A 1 161 ? -2.263 -3.897 -18.585 1.00 24.78 192 LEU A N 1
ATOM 1109 C CA . LEU A 1 161 ? -3.035 -2.661 -18.531 1.00 24.18 192 LEU A CA 1
ATOM 1110 C C . LEU A 1 161 ? -4.225 -2.611 -19.495 1.00 24.92 192 LEU A C 1
ATOM 1111 O O . LEU A 1 161 ? -5.288 -2.098 -19.141 1.00 24.95 192 LEU A O 1
ATOM 1116 N N . ASN A 1 162 ? -4.048 -3.139 -20.702 1.00 23.08 193 ASN A N 1
ATOM 1117 C CA . ASN A 1 162 ? -5.121 -3.138 -21.695 1.00 24.41 193 ASN A CA 1
ATOM 1118 C C . ASN A 1 162 ? -6.365 -3.784 -21.113 1.00 24.78 193 ASN A C 1
ATOM 1119 O O . ASN A 1 162 ? -6.307 -4.901 -20.596 1.00 23.91 193 ASN A O 1
ATOM 1124 N N . ASP A 1 163 ? -7.481 -3.071 -21.198 1.00 23.41 194 ASP A N 1
ATOM 1125 C CA . ASP A 1 163 ? -8.756 -3.571 -20.707 1.00 25.89 194 ASP A CA 1
ATOM 1126 C C . ASP A 1 163 ? -8.786 -3.980 -19.242 1.00 26.43 194 ASP A C 1
ATOM 1127 O O . ASP A 1 163 ? -9.698 -4.696 -18.821 1.00 27.04 194 ASP A O 1
ATOM 1132 N N . ASN A 1 164 ? -7.811 -3.536 -18.458 1.00 24.50 195 ASN A N 1
ATOM 1133 C CA . ASN A 1 164 ? -7.817 -3.896 -17.046 1.00 25.29 195 ASN A CA 1
ATOM 1134 C C . ASN A 1 164 ? -8.781 -2.953 -16.310 1.00 26.57 195 ASN A C 1
ATOM 1135 O O . ASN A 1 164 ? -8.367 -1.967 -15.684 1.00 22.91 195 ASN A O 1
ATOM 1140 N N . PHE A 1 165 ? -10.070 -3.275 -16.385 1.00 27.71 196 PHE A N 1
ATOM 1141 C CA . PHE A 1 165 ? -11.097 -2.450 -15.768 1.00 29.05 196 PHE A CA 1
ATOM 1142 C C . PHE A 1 165 ? -10.967 -2.376 -14.260 1.00 28.28 196 PHE A C 1
ATOM 1143 O O . PHE A 1 165 ? -11.114 -1.310 -13.674 1.00 28.56 196 PHE A O 1
ATOM 1151 N N . ALA A 1 166 ? -10.684 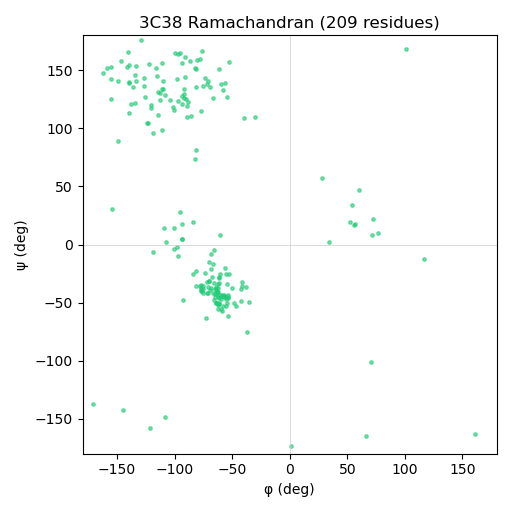-3.511 -13.633 1.00 28.36 197 ALA A N 1
ATOM 1152 C CA . ALA A 1 166 ? -10.564 -3.566 -12.179 1.00 28.74 197 ALA A CA 1
ATOM 1153 C C . ALA A 1 166 ? -9.512 -2.604 -11.646 1.00 28.27 197 ALA A C 1
ATOM 1154 O O . ALA A 1 166 ? -9.732 -1.920 -10.645 1.00 30.09 197 ALA A O 1
ATOM 1156 N N . LEU A 1 167 ? -8.366 -2.550 -12.310 1.00 27.70 198 LEU A N 1
ATOM 1157 C CA . LEU A 1 167 ? -7.303 -1.654 -11.876 1.00 27.46 198 LEU A CA 1
ATOM 1158 C C . LEU A 1 167 ? -7.729 -0.182 -11.918 1.00 26.57 198 LEU A C 1
ATOM 1159 O O . LEU A 1 167 ? -7.563 0.558 -10.944 1.00 26.51 198 LEU A O 1
ATOM 1164 N N . LEU A 1 168 ? -8.277 0.231 -13.056 1.00 26.27 199 LEU A N 1
ATOM 1165 C CA . LEU A 1 168 ? -8.694 1.613 -13.262 1.00 27.39 199 LEU A CA 1
ATOM 1166 C C . LEU A 1 168 ? -9.860 2.033 -12.375 1.00 26.57 199 LEU A C 1
ATOM 1167 O O . LEU A 1 168 ? -9.888 3.149 -11.866 1.00 26.25 199 LEU A O 1
ATOM 1172 N N . GLU A 1 169 ? -10.836 1.145 -12.234 1.00 25.83 200 GLU A N 1
ATOM 1173 C CA . GLU A 1 169 ? -12.016 1.409 -11.420 1.00 27.69 200 GLU A CA 1
ATOM 1174 C C . GLU A 1 169 ? -11.609 1.565 -9.957 1.00 28.53 200 GLU A C 1
ATOM 1175 O O . GLU A 1 169 ? -12.141 2.403 -9.229 1.00 28.98 200 GLU A O 1
ATOM 1181 N N . ASN A 1 170 ? -10.655 0.750 -9.534 1.00 30.07 201 ASN A N 1
ATOM 1182 C CA . ASN A 1 170 ? -10.154 0.804 -8.171 1.00 29.69 201 ASN A CA 1
ATOM 1183 C C . ASN A 1 170 ? -9.506 2.172 -7.909 1.00 28.95 201 ASN A C 1
ATOM 1184 O O . ASN A 1 170 ? -9.591 2.713 -6.801 1.00 28.32 201 ASN A O 1
ATOM 1189 N N . ILE A 1 171 ? -8.870 2.747 -8.931 1.00 26.66 202 ILE A N 1
ATOM 1190 C CA . ILE A 1 171 ? -8.249 4.060 -8.786 1.00 23.25 202 ILE A CA 1
ATOM 1191 C C . ILE A 1 171 ? -9.331 5.146 -8.834 1.00 27.28 202 ILE A C 1
ATOM 1192 O O . ILE A 1 171 ? -9.261 6.145 -8.108 1.00 25.94 202 ILE A O 1
ATOM 1197 N N . ARG A 1 172 ? -10.339 4.936 -9.679 1.00 26.19 203 ARG A N 1
ATOM 1198 C CA . ARG A 1 172 ? -11.430 5.887 -9.817 1.00 27.99 203 ARG A CA 1
ATOM 1199 C C . ARG A 1 172 ? -12.157 6.020 -8.487 1.00 29.90 203 ARG A C 1
ATOM 1200 O O . ARG A 1 172 ? -12.372 7.130 -7.998 1.00 28.01 203 ARG A O 1
ATOM 1208 N N . SER A 1 173 ? -12.538 4.887 -7.902 1.00 29.11 204 SER A N 1
ATOM 1209 C CA . SER A 1 173 ? -13.258 4.938 -6.642 1.00 31.17 204 SER A CA 1
ATOM 1210 C C . SER A 1 173 ? -12.364 5.487 -5.533 1.00 31.24 204 SER A C 1
ATOM 1211 O O . SER A 1 173 ? -12.774 6.383 -4.789 1.00 31.41 204 SER A O 1
ATOM 1214 N N . GLY A 1 174 ? -11.145 4.963 -5.445 1.00 29.50 205 GLY A N 1
ATOM 1215 C CA . GLY A 1 174 ? -10.207 5.412 -4.435 1.00 29.00 205 GLY A CA 1
ATOM 1216 C C . GLY A 1 174 ? -9.953 6.907 -4.472 1.00 32.49 205 GLY A C 1
ATOM 1217 O O . GLY A 1 174 ? -9.576 7.502 -3.458 1.00 32.15 205 GLY A O 1
ATOM 1218 N N . SER A 1 175 ? -10.153 7.522 -5.635 1.00 30.28 206 SER A N 1
ATOM 1219 C CA . SER A 1 175 ? -9.946 8.956 -5.778 1.00 30.86 206 SER A CA 1
ATOM 1220 C C . SER A 1 175 ? -11.286 9.673 -5.893 1.00 33.19 206 SER A C 1
ATOM 1221 O O . SER A 1 175 ? -11.335 10.892 -6.057 1.00 33.68 206 SER A O 1
ATOM 1224 N N . ASN A 1 176 ? -12.366 8.905 -5.806 1.00 33.32 207 ASN A N 1
ATOM 1225 C CA . ASN A 1 176 ? -13.719 9.438 -5.910 1.00 36.74 207 ASN A CA 1
ATOM 1226 C C . ASN A 1 176 ? -13.915 10.251 -7.183 1.00 38.37 207 ASN A C 1
ATOM 1227 O O . ASN A 1 176 ? -14.659 11.230 -7.198 1.00 39.75 207 ASN A O 1
ATOM 1232 N N . SER A 1 177 ? -13.245 9.834 -8.253 1.00 36.40 208 SER A N 1
ATOM 1233 C CA . SER A 1 177 ? -13.341 10.524 -9.528 1.00 35.77 208 SER A CA 1
ATOM 1234 C C . SER A 1 177 ? -14.597 10.102 -10.274 1.00 36.05 208 SER A C 1
ATOM 1235 O O . SER A 1 177 ? -15.084 8.984 -10.107 1.00 37.49 208 SER A O 1
ATOM 1238 N N . GLU A 1 178 ? -15.115 11.008 -11.095 1.00 36.17 209 GLU A N 1
ATOM 1239 C CA . GLU A 1 178 ? -16.311 10.750 -11.893 1.00 35.96 209 GLU A CA 1
ATOM 1240 C C . GLU A 1 178 ? -16.042 9.631 -12.885 1.00 33.10 209 GLU A C 1
ATOM 1241 O O . GLU A 1 178 ? -16.815 8.683 -13.007 1.00 33.22 209 GLU A O 1
ATOM 1247 N N . ASN A 1 179 ? -14.945 9.782 -13.616 1.00 29.01 210 ASN A N 1
ATOM 1248 C CA . ASN A 1 179 ? -14.541 8.818 -14.621 1.00 28.02 210 ASN A CA 1
ATOM 1249 C C . ASN A 1 179 ? -13.056 8.971 -14.899 1.00 28.38 210 ASN A C 1
ATOM 1250 O O . ASN A 1 179 ? -12.480 10.060 -14.742 1.00 25.56 210 ASN A O 1
ATOM 1255 N N . LEU A 1 180 ? -12.444 7.869 -15.314 1.00 27.87 211 LEU A N 1
ATOM 1256 C CA . LEU A 1 180 ? -11.032 7.861 -15.662 1.00 28.31 211 LEU A CA 1
ATOM 1257 C C . LEU A 1 180 ? -10.815 7.134 -16.983 1.00 26.70 211 LEU A C 1
ATOM 1258 O O . LEU A 1 180 ? -11.593 6.261 -17.378 1.00 27.18 211 LEU A O 1
ATOM 1263 N N . VAL A 1 181 ? -9.741 7.510 -17.663 1.00 28.01 212 VAL A N 1
ATOM 1264 C CA . VAL A 1 181 ? -9.359 6.883 -18.919 1.00 27.14 212 VAL A CA 1
ATOM 1265 C C . VAL A 1 181 ? -7.845 6.696 -18.885 1.00 27.92 212 VAL A C 1
ATOM 1266 O O . VAL A 1 181 ? -7.095 7.668 -18.732 1.00 26.79 212 VAL A O 1
ATOM 1270 N N . LEU A 1 182 ? -7.394 5.455 -19.003 1.00 28.13 213 LEU A N 1
ATOM 1271 C CA . LEU A 1 182 ? -5.967 5.187 -19.010 1.00 29.00 213 LEU A CA 1
ATOM 1272 C C . LEU A 1 182 ? -5.591 5.077 -20.475 1.00 29.32 213 LEU A C 1
ATOM 1273 O O . LEU A 1 182 ? -6.156 4.274 -21.217 1.00 27.75 213 LEU A O 1
ATOM 1278 N N . ALA A 1 183 ? -4.639 5.897 -20.897 1.00 31.88 214 ALA A N 1
ATOM 1279 C CA . ALA A 1 183 ? -4.242 5.881 -22.293 1.00 34.39 214 ALA A CA 1
ATOM 1280 C C . ALA A 1 183 ? -2.750 6.033 -22.518 1.00 35.46 214 ALA A C 1
ATOM 1281 O O . ALA A 1 183 ? -2.003 6.408 -21.616 1.00 34.51 214 ALA A O 1
ATOM 1283 N N . VAL A 1 184 ? -2.349 5.729 -23.748 1.00 37.23 215 VAL A N 1
ATOM 1284 C CA . VAL A 1 184 ? -0.974 5.852 -24.205 1.00 40.78 215 VAL A CA 1
ATOM 1285 C C . VAL A 1 184 ? -1.073 6.784 -25.404 1.00 41.88 215 VAL A C 1
ATOM 1286 O O . VAL A 1 184 ? -1.530 6.380 -26.472 1.00 40.49 215 VAL A O 1
ATOM 1290 N N . ASP A 1 185 ? -0.668 8.033 -25.217 1.00 47.18 216 ASP A N 1
ATOM 1291 C CA . ASP A 1 185 ? -0.722 9.033 -26.280 1.00 51.59 216 ASP A CA 1
ATOM 1292 C C . ASP A 1 185 ? -2.183 9.402 -26.562 1.00 53.17 216 ASP A C 1
ATOM 1293 O O . ASP A 1 185 ? -2.805 10.165 -25.821 1.00 53.42 216 ASP A O 1
ATOM 1298 N N . THR A 1 186 ? -2.741 8.849 -27.626 1.00 54.00 217 THR A N 1
ATOM 1299 C CA . THR A 1 186 ? -4.122 9.150 -27.964 1.00 54.06 217 THR A CA 1
ATOM 1300 C C . THR A 1 186 ? -4.957 7.879 -27.923 1.00 52.69 217 THR A C 1
ATOM 1301 O O . THR A 1 186 ? -6.182 7.922 -28.031 1.00 54.44 217 THR A O 1
ATOM 1305 N N . THR A 1 187 ? -4.280 6.752 -27.731 1.00 48.49 218 THR A N 1
ATOM 1306 C CA . THR A 1 187 ? -4.935 5.459 -27.687 1.00 45.22 218 THR A CA 1
ATOM 1307 C C . THR A 1 187 ? -5.293 5.016 -26.271 1.00 43.07 218 THR A C 1
ATOM 1308 O O . THR A 1 187 ? -4.430 4.884 -25.400 1.00 43.24 218 THR A O 1
ATOM 1312 N N . PRO A 1 188 ? -6.582 4.780 -26.027 1.00 40.71 219 PRO A N 1
ATOM 1313 C CA . PRO A 1 188 ? -7.049 4.350 -24.708 1.00 38.53 219 PRO A CA 1
ATOM 1314 C C . PRO A 1 188 ? -6.739 2.879 -24.426 1.00 34.63 219 PRO A C 1
ATOM 1315 O O . PRO A 1 188 ? -6.923 2.025 -25.295 1.00 33.35 219 PRO A O 1
ATOM 1319 N N . LEU A 1 189 ? -6.269 2.591 -23.214 1.00 32.33 220 LEU A N 1
ATOM 1320 C CA . LEU A 1 189 ? -6.007 1.214 -22.815 1.00 29.89 220 LEU A CA 1
ATOM 1321 C C . LEU A 1 189 ? -7.267 0.683 -22.132 1.00 28.14 220 LEU A C 1
ATOM 1322 O O . LEU A 1 189 ? -7.754 -0.398 -22.440 1.00 28.18 220 LEU A O 1
ATOM 1327 N N . VAL A 1 190 ? -7.808 1.462 -21.209 1.00 29.43 221 VAL A N 1
ATOM 1328 C CA . VAL A 1 190 ? -9.026 1.063 -20.511 1.00 28.57 221 VAL A CA 1
ATOM 1329 C C . VAL A 1 190 ? -9.718 2.332 -20.032 1.00 28.61 221 VAL A C 1
ATOM 1330 O O . VAL A 1 190 ? -9.065 3.357 -19.815 1.00 28.52 221 VAL A O 1
ATOM 1334 N N . SER A 1 191 ? -11.038 2.258 -19.888 1.00 27.26 222 SER A N 1
ATOM 1335 C CA . SER A 1 191 ? -11.856 3.396 -19.480 1.00 27.64 222 SER A CA 1
ATOM 1336 C C . SER A 1 191 ? -12.970 2.969 -18.538 1.00 29.96 222 SER A C 1
ATOM 1337 O O . SER A 1 191 ? -13.429 1.820 -18.589 1.00 28.28 222 SER A O 1
ATOM 1340 N N . THR A 1 192 ? -13.403 3.890 -17.681 1.00 28.77 223 THR A N 1
ATOM 1341 C CA . THR A 1 192 ? -14.484 3.603 -16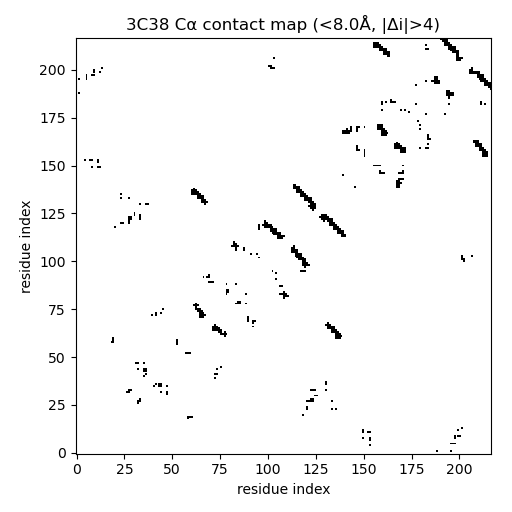.751 1.00 30.35 223 THR A CA 1
ATOM 1342 C C . THR A 1 192 ? -15.817 4.173 -17.252 1.00 32.34 223 THR A C 1
ATOM 1343 O O . THR A 1 192 ? -16.849 3.977 -16.605 1.00 33.51 223 THR A O 1
ATOM 1347 N N . LEU A 1 193 ? -15.797 4.892 -18.378 1.00 32.22 224 LEU A N 1
ATOM 1348 C CA . LEU A 1 193 ? -17.027 5.479 -18.925 1.00 34.87 224 LEU A CA 1
ATOM 1349 C C . LEU A 1 193 ? -18.112 4.434 -19.211 1.00 37.64 224 LEU A C 1
ATOM 1350 O O . LEU A 1 193 ? -17.836 3.383 -19.805 1.00 37.53 224 LEU A O 1
ATOM 1355 N N . LYS A 1 194 ? -19.339 4.722 -18.774 1.00 39.83 225 LYS A N 1
ATOM 1356 C CA . LYS A 1 194 ? -20.470 3.808 -18.987 1.00 42.98 225 LYS A CA 1
ATOM 1357 C C . LYS A 1 194 ? -20.973 3.932 -20.418 1.00 42.84 225 LYS A C 1
ATOM 1358 O O . LYS A 1 194 ? -21.392 2.958 -21.025 1.00 44.69 225 LYS A O 1
ATOM 1364 N N . GLY A 1 195 ? -20.934 5.145 -20.954 1.00 45.33 226 GLY A N 1
ATOM 1365 C CA . GLY A 1 195 ? -21.389 5.353 -22.315 1.00 45.25 226 GLY A CA 1
ATOM 1366 C C . GLY A 1 195 ? -22.593 6.266 -22.363 1.00 46.48 226 GLY A C 1
ATOM 1367 O O . GLY A 1 195 ? -22.975 6.756 -23.425 1.00 46.31 226 GLY A O 1
ATOM 1368 N N . ASN A 1 196 ? -23.182 6.507 -21.201 1.00 45.86 227 ASN A N 1
ATOM 1369 C CA . ASN A 1 196 ? -24.353 7.359 -21.114 1.00 47.25 227 ASN A CA 1
ATOM 1370 C C . ASN A 1 196 ? -23.971 8.754 -20.640 1.00 46.66 227 ASN A C 1
ATOM 1371 O O . ASN A 1 196 ? -24.840 9.530 -20.237 1.00 47.64 227 ASN A O 1
ATOM 1376 N N . GLU A 1 197 ? -22.674 9.062 -20.676 1.00 45.04 228 GLU A N 1
ATOM 1377 C CA . GLU A 1 197 ? -22.168 10.372 -20.250 1.00 40.95 228 GLU A CA 1
ATOM 1378 C C . GLU A 1 197 ? -22.349 11.431 -21.342 1.00 39.26 228 GLU A C 1
ATOM 1379 O O . GLU A 1 197 ? -22.481 11.103 -22.517 1.00 40.10 228 GLU A O 1
ATOM 1385 N N . PRO A 1 198 ? -22.352 12.718 -20.955 1.00 37.79 229 PRO A N 1
ATOM 1386 C CA . PRO A 1 198 ? -22.506 13.853 -21.874 1.00 38.14 229 PRO A CA 1
ATOM 1387 C C . PRO A 1 198 ? -21.275 13.982 -22.762 1.00 38.67 229 PRO A C 1
ATOM 1388 O O . PRO A 1 198 ? -21.319 14.594 -23.830 1.00 37.66 229 PRO A O 1
ATOM 1392 N N . TYR A 1 199 ? -20.171 13.404 -22.299 1.00 38.52 230 TYR A N 1
ATOM 1393 C CA . TYR A 1 199 ? -18.908 13.441 -23.034 1.00 38.55 230 TYR A CA 1
ATOM 1394 C C . TYR A 1 199 ? -18.498 12.033 -23.472 1.00 38.09 230 TYR A C 1
ATOM 1395 O O . TYR A 1 199 ? -18.753 11.057 -22.759 1.00 39.72 230 TYR A O 1
ATOM 1404 N N . SER A 1 200 ? -17.872 11.931 -24.642 1.00 35.60 231 SER A N 1
ATOM 1405 C CA . SER A 1 200 ? -17.441 10.637 -25.165 1.00 36.51 231 SER A CA 1
ATOM 1406 C C . SER A 1 200 ? -15.979 10.318 -24.825 1.00 35.67 231 SER A C 1
ATOM 1407 O O . SER A 1 200 ? -15.211 11.198 -24.431 1.00 35.52 231 SER A O 1
ATOM 1410 N N . LEU A 1 201 ? -15.600 9.055 -24.988 1.00 35.83 232 LEU A N 1
ATOM 1411 C CA . LEU A 1 201 ? -14.227 8.636 -24.709 1.00 36.73 232 LEU A CA 1
ATOM 1412 C C . LEU A 1 201 ? -13.288 9.441 -25.594 1.00 38.21 232 LEU A C 1
ATOM 1413 O O . LEU A 1 201 ? -12.245 9.936 -25.145 1.00 35.55 232 LEU A O 1
ATOM 1418 N N . ASP A 1 202 ? -13.686 9.562 -26.857 1.00 39.07 233 ASP A N 1
ATOM 1419 C CA . ASP A 1 202 ? -12.942 10.298 -27.868 1.00 42.00 233 ASP A CA 1
ATOM 1420 C C . ASP A 1 202 ? -12.646 11.731 -27.419 1.00 42.85 233 ASP A C 1
ATOM 1421 O O . ASP A 1 202 ? -11.527 12.224 -27.572 1.00 42.63 233 ASP A O 1
ATOM 1426 N N . TYR A 1 203 ? -13.656 12.398 -26.864 1.00 43.44 234 TYR A N 1
ATOM 1427 C CA . TYR A 1 203 ? -13.504 13.768 -26.375 1.00 43.18 234 TYR A CA 1
ATOM 1428 C C . TYR A 1 203 ? -12.504 13.814 -25.220 1.00 44.18 234 TYR A C 1
ATOM 1429 O O . TYR A 1 203 ? -11.592 14.637 -25.198 1.00 44.70 234 TYR A O 1
ATOM 1438 N N . VAL A 1 204 ? -12.711 12.936 -24.247 1.00 43.64 235 VAL A N 1
ATOM 1439 C CA . VAL A 1 204 ? -11.837 12.841 -23.095 1.00 42.91 235 VAL A CA 1
ATOM 1440 C C . VAL A 1 204 ? -10.375 12.622 -23.512 1.00 44.57 235 VAL A C 1
ATOM 1441 O O . VAL A 1 204 ? -9.495 13.304 -22.990 1.00 43.09 235 VAL A O 1
ATOM 1445 N N . VAL A 1 205 ? -10.089 11.701 -24.440 1.00 45.55 236 VAL A N 1
ATOM 1446 C CA . VAL A 1 205 ? -8.677 11.514 -24.796 1.00 49.16 236 VAL A CA 1
ATOM 1447 C C . VAL A 1 205 ? -8.070 12.643 -25.592 1.00 51.83 236 VAL A C 1
ATOM 1448 O O . VAL A 1 205 ? -6.898 12.951 -25.396 1.00 53.15 236 VAL A O 1
ATOM 1452 N N . HIS A 1 206 ? -8.817 13.267 -26.492 1.00 51.88 237 HIS A N 1
ATOM 1453 C CA . HIS A 1 206 ? -8.190 14.348 -27.232 1.00 51.52 237 HIS A CA 1
ATOM 1454 C C . HIS A 1 206 ? -8.448 15.687 -26.581 1.00 51.81 237 HIS A C 1
ATOM 1455 O O . HIS A 1 206 ? -8.276 16.719 -27.211 1.00 50.91 237 HIS A O 1
ATOM 1462 N N . SER A 1 207 ? -8.852 15.679 -25.318 1.00 53.16 238 SER A N 1
ATOM 1463 C CA . SER A 1 207 ? -9.137 16.926 -24.621 1.00 56.72 238 SER A CA 1
ATOM 1464 C C . SER A 1 207 ? -7.876 17.641 -24.154 1.00 60.10 238 SER A C 1
ATOM 1465 O O . SER A 1 207 ? -6.809 17.031 -24.038 1.00 61.28 238 SER A O 1
ATOM 1468 N N . ALA A 1 208 ? -7.997 18.942 -23.900 1.00 61.38 239 ALA A N 1
ATOM 1469 C CA . ALA A 1 208 ? -6.869 19.725 -23.417 1.00 63.66 239 ALA A CA 1
ATOM 1470 C C . ALA A 1 208 ? -6.956 19.679 -21.894 1.00 66.18 239 ALA A C 1
ATOM 1471 O O . ALA A 1 208 ? -8.030 19.873 -21.318 1.00 66.11 239 ALA A O 1
ATOM 1473 N N . LYS A 1 209 ? -5.820 19.419 -21.253 1.00 69.00 240 LYS A N 1
ATOM 1474 C CA . LYS A 1 209 ? -5.748 19.298 -19.799 1.00 70.75 240 LYS A CA 1
ATOM 1475 C C . LYS A 1 209 ? -6.130 20.513 -18.961 1.00 73.22 240 LYS A C 1
ATOM 1476 O O . LYS A 1 209 ? -5.955 21.665 -19.367 1.00 74.01 240 LYS A O 1
ATOM 1482 N N . ASP A 1 210 ? -6.627 20.216 -17.763 1.00 75.81 241 ASP A N 1
ATOM 1483 C CA . ASP A 1 210 ? -7.072 21.203 -16.794 1.00 78.64 241 ASP A CA 1
ATOM 1484 C C . ASP A 1 210 ? -7.583 22.540 -17.369 1.00 80.33 241 ASP A C 1
ATOM 1485 O O . ASP A 1 210 ? -7.080 23.611 -17.020 1.00 81.37 241 ASP A O 1
ATOM 1490 N N . ALA A 1 211 ? -8.597 22.446 -18.244 1.00 81.01 242 ALA A N 1
ATOM 1491 C CA . ALA A 1 211 ? -9.261 23.605 -18.874 1.00 81.59 242 ALA A CA 1
ATOM 1492 C C . ALA A 1 211 ? -10.668 23.785 -18.283 1.00 81.88 242 ALA A C 1
ATOM 1493 O O . ALA A 1 211 ? -11.620 24.143 -18.986 1.00 82.08 242 ALA A O 1
ATOM 1495 N N . ASP A 1 214 ? -14.733 25.044 -18.954 1.00 53.68 245 ASP A N 1
ATOM 1496 C CA . ASP A 1 214 ? -15.611 24.069 -19.594 1.00 53.83 245 ASP A CA 1
ATOM 1497 C C . ASP A 1 214 ? -16.517 23.367 -18.616 1.00 52.63 245 ASP A C 1
ATOM 1498 O O . ASP A 1 214 ? -16.326 23.432 -17.397 1.00 53.33 245 ASP A O 1
ATOM 1503 N N . SER A 1 215 ? -17.491 22.663 -19.170 1.00 49.30 246 SER A N 1
ATOM 1504 C CA . SER A 1 215 ? -18.439 21.929 -18.365 1.00 47.42 246 SER A CA 1
ATOM 1505 C C . SER A 1 215 ? -17.776 20.723 -17.721 1.00 45.58 246 SER A C 1
ATOM 1506 O O . SER A 1 215 ? -18.019 20.425 -16.554 1.00 45.27 246 SER A O 1
ATOM 1509 N N . PHE A 1 216 ? -16.940 20.030 -18.480 1.00 44.54 247 PHE A N 1
ATOM 1510 C CA . PHE A 1 216 ? -16.273 18.856 -17.947 1.00 46.99 247 PHE A CA 1
ATOM 1511 C C . PHE A 1 216 ? -14.766 18.998 -17.942 1.00 47.53 247 PHE A C 1
ATOM 1512 O O . PHE A 1 216 ? -14.104 18.746 -18.951 1.00 48.64 247 PHE A O 1
ATOM 1520 N N . ILE A 1 217 ? -14.238 19.403 -16.793 1.00 46.46 248 ILE A N 1
ATOM 1521 C CA . ILE A 1 217 ? -12.808 19.596 -16.606 1.00 44.65 248 ILE A CA 1
ATOM 1522 C C . ILE A 1 217 ? -12.072 18.258 -16.684 1.00 43.72 248 ILE A C 1
ATOM 1523 O O . ILE A 1 217 ? -12.423 17.309 -15.984 1.00 43.29 248 ILE A O 1
ATOM 1528 N N . VAL A 1 218 ? -11.065 18.175 -17.550 1.00 43.00 249 VAL A N 1
ATOM 1529 C CA . VAL A 1 218 ? -10.304 16.936 -17.690 1.00 43.47 249 VAL A CA 1
ATOM 1530 C C . VAL A 1 218 ? -8.849 17.080 -17.257 1.00 43.96 249 VAL A C 1
ATOM 1531 O O . VAL A 1 218 ? -8.050 17.761 -17.905 1.00 42.02 249 VAL A O 1
ATOM 1535 N N . GLY A 1 219 ? -8.511 16.428 -16.153 1.00 43.78 250 GLY A N 1
ATOM 1536 C CA . GLY A 1 219 ? -7.146 16.475 -15.673 1.00 41.68 250 GLY A CA 1
ATOM 1537 C C . GLY A 1 219 ? -6.320 15.394 -16.346 1.00 40.17 250 GLY A C 1
ATOM 1538 O O . GLY A 1 219 ? -6.867 14.418 -16.862 1.00 40.70 250 GLY A O 1
ATOM 1539 N N . GLN A 1 220 ? -5.003 15.582 -16.362 1.00 38.67 251 GLN A N 1
ATOM 1540 C CA . GLN A 1 220 ? -4.084 14.614 -16.947 1.00 38.12 251 GLN A CA 1
ATOM 1541 C C . GLN A 1 220 ? -3.020 14.256 -15.925 1.00 37.54 251 GLN A C 1
ATOM 1542 O O . GLN A 1 220 ? -2.497 15.129 -15.233 1.00 36.29 251 GLN A O 1
ATOM 1548 N N . THR A 1 221 ? -2.711 12.968 -15.821 1.00 35.90 252 THR A N 1
ATOM 1549 C CA . THR A 1 221 ? -1.697 12.510 -14.882 1.00 34.59 252 THR A CA 1
ATOM 1550 C C . THR A 1 221 ? -0.834 11.433 -15.506 1.00 33.96 252 THR A C 1
ATOM 1551 O O . THR A 1 221 ? -1.318 10.340 -15.806 1.00 32.56 252 THR A O 1
ATOM 1555 N N . PHE A 1 222 ? 0.440 11.744 -15.721 1.00 31.81 253 PHE A N 1
ATOM 1556 C CA . PHE A 1 222 ? 1.339 10.754 -16.279 1.00 32.07 253 PHE A CA 1
ATOM 1557 C C . PHE A 1 222 ? 1.919 10.001 -15.097 1.00 31.75 253 PHE A C 1
ATOM 1558 O O . PHE A 1 222 ? 2.542 10.585 -14.214 1.00 33.10 253 PHE A O 1
ATOM 1566 N N . LEU A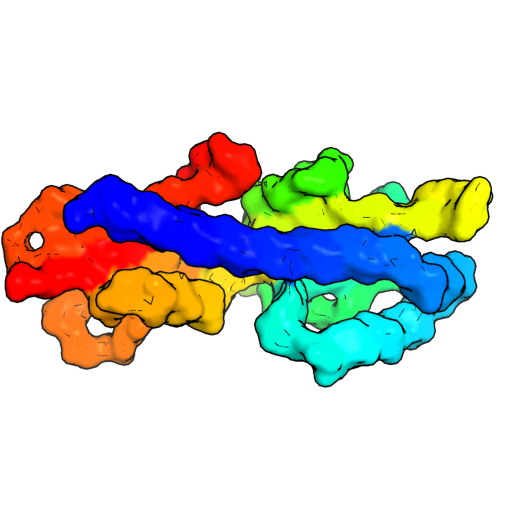 1 223 ? 1.662 8.700 -15.069 1.00 29.48 254 LEU A N 1
ATOM 1567 C CA . LEU A 1 223 ? 2.109 7.838 -13.983 1.00 29.79 254 LEU A CA 1
ATOM 1568 C C . LEU A 1 223 ? 3.608 7.554 -13.949 1.00 29.20 254 LEU A C 1
ATOM 1569 O O . LEU A 1 223 ? 4.245 7.312 -14.981 1.00 26.71 254 LEU A O 1
ATOM 1574 N N . GLU A 1 224 ? 4.165 7.579 -12.747 1.00 31.25 255 GLU A N 1
ATOM 1575 C CA . GLU A 1 224 ? 5.573 7.246 -12.580 1.00 34.19 255 GLU A CA 1
ATOM 1576 C C . GLU A 1 224 ? 5.600 5.783 -12.135 1.00 34.47 255 GLU A C 1
ATOM 1577 O O . GLU A 1 224 ? 4.717 5.329 -11.405 1.00 32.49 255 GLU A O 1
ATOM 1583 N N . VAL A 1 225 ? 6.587 5.044 -12.617 1.00 36.12 256 VAL A N 1
ATOM 1584 C CA . VAL A 1 225 ? 6.771 3.652 -12.232 1.00 38.29 256 VAL A CA 1
ATOM 1585 C C . VAL A 1 225 ? 8.167 3.649 -11.610 1.00 41.20 256 VAL A C 1
ATOM 1586 O O . VAL A 1 225 ? 9.147 3.972 -12.281 1.00 42.84 256 VAL A O 1
ATOM 1590 N N . GLU A 1 226 ? 8.256 3.313 -10.329 1.00 43.70 257 GLU A N 1
ATOM 1591 C CA . GLU A 1 226 ? 9.550 3.317 -9.641 1.00 46.26 257 GLU A CA 1
ATOM 1592 C C . GLU A 1 226 ? 10.088 4.747 -9.705 1.00 47.36 257 GLU A C 1
ATOM 1593 O O . GLU A 1 226 ? 11.246 4.968 -10.048 1.00 49.09 257 GLU A O 1
ATOM 1599 N N . SER A 1 227 ? 9.227 5.712 -9.394 1.00 47.89 258 SER A N 1
ATOM 1600 C CA . SER A 1 227 ? 9.583 7.130 -9.418 1.00 47.14 258 SER A CA 1
ATOM 1601 C C . SER A 1 227 ? 10.141 7.598 -10.761 1.00 45.97 258 SER A C 1
ATOM 1602 O O . SER A 1 227 ? 10.756 8.654 -10.844 1.00 46.20 258 SER A O 1
ATOM 1605 N N . VAL A 1 228 ? 9.918 6.814 -11.810 1.00 45.96 259 VAL A N 1
ATOM 1606 C CA . VAL A 1 228 ? 10.397 7.154 -13.151 1.00 45.00 259 VAL A CA 1
ATOM 1607 C C . VAL A 1 228 ? 9.224 7.523 -14.069 1.00 44.60 259 VAL A C 1
ATOM 1608 O O . VAL A 1 228 ? 8.222 6.811 -14.125 1.00 45.32 259 VAL A O 1
ATOM 1612 N N . PRO A 1 229 ? 9.348 8.631 -14.821 1.00 44.53 260 PRO A N 1
ATOM 1613 C CA . PRO A 1 229 ? 8.288 9.090 -15.730 1.00 42.01 260 PRO A CA 1
ATOM 1614 C C . PRO A 1 229 ? 7.943 8.076 -16.806 1.00 38.90 260 PRO A C 1
ATOM 1615 O O . PRO A 1 229 ? 8.831 7.459 -17.378 1.00 40.91 260 PRO A O 1
ATOM 1619 N N . THR A 1 230 ? 6.654 7.903 -17.078 1.00 34.43 261 THR A N 1
ATOM 1620 C CA . THR A 1 230 ? 6.226 6.976 -18.116 1.00 31.94 261 THR A CA 1
ATOM 1621 C C . THR A 1 230 ? 5.262 7.691 -19.052 1.00 32.72 261 THR A C 1
ATOM 1622 O O . THR A 1 230 ? 4.891 8.841 -18.807 1.00 33.44 261 THR A O 1
ATOM 1626 N N . TYR A 1 231 ? 4.851 6.990 -20.107 1.00 31.04 262 TYR A N 1
ATOM 1627 C CA . TYR A 1 231 ? 3.917 7.519 -21.093 1.00 33.63 262 TYR A CA 1
ATOM 1628 C C . TYR A 1 231 ? 2.457 7.139 -20.764 1.00 33.87 262 TYR A C 1
ATOM 1629 O O . TYR A 1 231 ? 1.545 7.411 -21.544 1.00 34.71 262 TYR A O 1
ATOM 1638 N N . LEU A 1 232 ? 2.244 6.493 -19.619 1.00 32.71 263 LEU A N 1
ATOM 1639 C CA . LEU A 1 232 ? 0.901 6.102 -19.196 1.00 30.18 263 LEU A CA 1
ATOM 1640 C C . LEU A 1 232 ? 0.203 7.349 -18.661 1.00 29.29 263 LEU A C 1
ATOM 1641 O O . LEU A 1 232 ? 0.625 7.909 -17.650 1.00 29.89 263 LEU A O 1
ATOM 1646 N N . CYS A 1 233 ? -0.858 7.780 -19.343 1.00 29.90 264 CYS A N 1
ATOM 1647 C CA . CYS A 1 233 ? -1.597 8.970 -18.938 1.00 28.22 264 CYS A CA 1
ATOM 1648 C C . CYS A 1 233 ? -3.018 8.691 -18.453 1.00 26.76 264 CYS A C 1
ATOM 1649 O O . CYS A 1 233 ? -3.836 8.093 -19.148 1.00 26.36 264 CYS A O 1
ATOM 1652 N N . VAL A 1 234 ? -3.307 9.138 -17.245 1.00 27.28 265 VAL A N 1
ATOM 1653 C CA . VAL A 1 234 ? -4.628 8.954 -16.695 1.00 27.83 265 VAL A CA 1
ATOM 1654 C C . VAL A 1 234 ? -5.431 10.243 -16.828 1.00 28.95 265 VAL A C 1
ATOM 1655 O O . VAL A 1 234 ? -5.075 11.273 -16.248 1.00 28.19 265 VAL A O 1
ATOM 1659 N N . TYR A 1 235 ? -6.504 10.184 -17.610 1.00 30.25 266 TYR A N 1
ATOM 1660 C CA . TYR A 1 235 ? -7.373 11.338 -17.788 1.00 31.56 266 TYR A CA 1
ATOM 1661 C C . TYR A 1 235 ? -8.464 11.236 -16.735 1.00 31.22 266 TYR A C 1
ATOM 1662 O O . TYR A 1 235 ? -9.133 10.194 -16.621 1.00 30.08 266 TYR A O 1
ATOM 1671 N N . SER A 1 236 ? -8.623 12.298 -15.952 1.00 30.75 267 SER A N 1
ATOM 1672 C CA . SER A 1 236 ? -9.635 12.324 -14.904 1.00 34.39 267 SER A CA 1
ATOM 1673 C C . SER A 1 236 ? -10.658 13.387 -15.286 1.00 36.64 267 SER A C 1
ATOM 1674 O O . SER A 1 236 ? -10.299 14.514 -15.640 1.00 37.84 267 SER A O 1
ATOM 1677 N N . ILE A 1 237 ? -11.932 13.022 -15.220 1.00 36.80 268 ILE A N 1
ATOM 1678 C CA . ILE A 1 237 ? -12.981 13.940 -15.608 1.00 41.93 268 ILE A CA 1
ATOM 1679 C C . ILE A 1 237 ? -13.845 14.372 -14.448 1.00 42.89 268 ILE A C 1
ATOM 1680 O O . ILE A 1 237 ? -14.321 13.546 -13.674 1.00 42.03 268 ILE A O 1
ATOM 1685 N N . GLN A 1 238 ? -14.036 15.680 -14.335 1.00 45.70 269 GLN A N 1
ATOM 1686 C CA . GLN A 1 238 ? -14.863 16.235 -13.280 1.00 51.22 269 GLN A CA 1
ATOM 1687 C C . GLN A 1 238 ? -15.704 17.382 -13.842 1.00 52.19 269 GLN A C 1
ATOM 1688 O O . GLN A 1 238 ? -15.224 18.187 -14.641 1.00 52.54 269 GLN A O 1
ATOM 1694 N N . THR A 1 239 ? -16.966 17.440 -13.432 1.00 53.91 270 THR A N 1
ATOM 1695 C CA . THR A 1 239 ? -17.886 18.480 -13.888 1.00 55.26 270 THR A CA 1
ATOM 1696 C C . THR A 1 239 ? -17.821 19.671 -12.936 1.00 56.25 270 THR A C 1
ATOM 1697 O O . THR A 1 239 ? -17.664 19.486 -11.729 1.00 57.75 270 THR A O 1
ATOM 1701 N N . ASN A 1 240 ? -17.941 20.887 -13.468 1.00 57.56 271 ASN A N 1
ATOM 1702 C CA . ASN A 1 240 ? -17.883 22.089 -12.628 1.00 59.06 271 ASN A CA 1
ATOM 1703 C C . ASN A 1 240 ? -18.899 22.085 -11.493 1.00 57.92 271 ASN A C 1
ATOM 1704 O O . ASN A 1 240 ? -19.992 21.541 -11.631 1.00 59.21 271 ASN A O 1
#

Foldseek 3Di:
DQVVLLVLLQVLLVVLVVLLLVLQQVVLADQCLLVLVVVLVQVSNQVVVVVSCVVPVPSAFQWKWWFDQLDTSYTNPSCVVQQHDPNQVSVVPVVQPDAPFWDFDWTDGVDDIWTKTKHKYFRAHDVRTGPTIMMGIHTQAQPQVSQVSSCVSSVFPWKFKAQQQGTRHIPDPQPDPDDPNCQSVDDAQDPQKHWHWHQHATVNHTDRTIMITIDGD

CATH classification: 3.30.450.220 (+1 more: 2.20.20.100)

B-factor: mean 49.84, std 18.78, range [19.91, 107.11]

Nearest PDB structures (foldseek):
  3c38-assembly1_A  TM=1.005E+00  e=5.156E-47  Vibrio cholerae
  3c30-assembly1_A  TM=9.945E-01  e=1.213E-40  unclassified
  2hj9-assembly1_C  TM=9.590E-01  e=6.190E-23  Vibrio harveyi
  1zhh-assembly1_B  TM=9.453E-01  e=1.370E-22  Vibrio harveyi
  2hj9-assembly1_D  TM=9.304E-01  e=8.576E-22  Vibrio harveyi

Solvent-accessible surface area: 10622 Å² total; per-residue (Å²): 116,45,113,120,56,25,69,70,0,31,54,31,1,66,145,40,10,28,20,4,85,97,67,7,50,74,17,3,179,60,75,55,0,10,70,5,0,64,52,123,62,53,82,103,1,69,134,25,6,69,42,29,24,126,124,57,129,94,43,23,19,32,2,22,0,0,2,20,157,76,87,34,30,15,34,42,40,63,2,83,165,56,18,7,42,81,110,29,0,48,112,0,13,167,106,0,64,97,42,33,54,14,42,36,12,58,1,74,28,164,54,110,54,10,16,0,0,0,7,36,10,34,0,75,65,95,98,61,116,76,26,2,47,0,2,2,0,1,2,0,12,110,22,105,76,5,2,50,66,3,49,52,37,16,130,9,58,6,0,0,4,0,28,121,62,72,38,8,12,27,2,32,144,66,126,36,111,11,63,65,92,84,0,8,111,18,77,100,63,61,114,74,44,61,4,11,41,9,112,2,73,7,67,99,84,109,22,78,0,1,1,11,15,0,82,62,130

Secondary structure (DSSP, 8-state):
-HHHHHHHHHHHHHHHHHHHHHHHHHHTT-HHHHHHHHTT-TTTHHHHHHHHHHTTGGG--SEEEEEETBEEEEE-S-GGGGT--HHHHHHHHHHS-SSSS-EEEEE--SSSPEEEEEEEEEE--------EEEEEEEE-TT-HHHHHHHHHHTT-SEEEEEETTEEEEE---S-SSS-HHHHHTPPTT---EEEEEEEEEETTEEEEEEEEEEEE-

Sequence (217 aa):
TSVQTSSLIQSLFDFRLAALRIHQDSTAKNASLINALVSRDSSRLDEFFSSVDELELSNAPDLRFISSHDNILWDDGNASFYGIAQQELNKLIRRRVAISGNWHLVQQTPSEGKSVHILMRRSSLIEAGGQVVGYLYVGIVLNDNFALLENIRSGSNSENLVLAVDTTPLVSTLKGNEPYSLDYVVHSAKDADSFIVGQTFLEVESVPTYLCVYSIQTN

Radius of gyration: 18.89 Å; Cα contacts (8 Å, |Δi|>4): 382; chains: 1; bounding box: 47×55×35 Å

Organism: Vibrio cholerae serotype O1 (strain ATCC 39315 / El Tor Inaba N16961) (NCBI:txid243277)

InterPro domains:
  IPR001789 Signal transduction response regulator, receiver domain [PF00072] (732-842)
  IPR001789 Signal transduction response regulator, receiver domain [PS50110] (731-846)
  IPR001789 Signal transduction response regulator, receiver domain [SM00448] (730-842)
  IPR003594 Histidine kinase/HSP90-like ATPase domain [PF02518] (592-705)
  IPR003594 Histidine kinase/HSP90-like ATPase domain [SM00387] (591-706)
  IPR003661 Signal transduction histidine kinase, dimerisation/phosphoacceptor domain [PF00512] (480-544)
  IPR003661 Signal transduction histidine kinase, dimerisation/phosphoacceptor domain [SM00388] (479-544)
  IPR003661 Signal transduction histidine kinase, dimerisation/phosphoacceptor domain [cd00082] (478-540)
  IPR004358 Signal transduction histidine kinase-related protein, C-terminal [PR00344] (631-645)
  IPR004358 Signal transduction histidine kinase-related protein, C-terminal [PR00344] (649-659)
  IPR004358 Signal transduction histidine kinase-related protein, C-terminal [PR00344] (666-684)
  IPR004358 Signal transduction histidine kinase-related protein, C-terminal [PR00344] (690-703)
  IPR005467 Histidine kinase domain [PS50109] (486-706)
  IPR011006 CheY-like superfamily [SSF52172] (729-849)
  IPR015387 LuxQ, periplasmic domain [PF09308] (41-277)
  IPR029151 Periplasmic sensor-like domain superfamily [SSF103190] (52-269)
  IPR036097 Signal transduction histidine kinase, dimerisation/phosphoacceptor domain superfamily [SSF47384] (468-545)
  IPR036890 Histidine kinase/HSP90-like ATPase superfamily [G3DSA:3.30.565.10] (545-710)
  IPR036890 Histidine kinase/HSP90-like ATPase superfamily [SSF55874] (533-708)
  IPR043056 LuxQ periplasmic domain, N-terminal subdomain [G3DSA:3.30.450.220] (51-207)